Protein 5DIL (pdb70)

Nearest PDB structures (foldseek):
  5dil-assembly2_B  TM=9.801E-01  e=1.929E-26  Influenza B virus (B/Singapore/DSO_090134/2004)
  6nrl-assembly1_A  TM=7.574E-01  e=1.842E-07  Influenza A virus (A/blue-winged teal/LA/B182/86(H4N6))
  6o01-assembly1_A-2  TM=7.372E-01  e=3.458E-07  Influenza A virus (A/Vietnam/1196/2004(H5N1))
  6dgk-assembly1_B-2  TM=7.358E-01  e=7.842E-07  Influenza A virus (A/Brevig Mission/1/1918(H1N1))
  3kwg-assembly3_B-2  TM=7.640E-01  e=4.294E-06  Influenza A virus (A/Udorn/307/1972(H3N2))

InterPro domains:
  IPR004208 Influenza non-structural protein (NS1) [MF_04066] (13-272)
  IPR004208 Influenza non-structural protein (NS1) [PF02942] (1-247)
  IPR004208 Influenza non-structural protein (NS1) [PIRSF003938] (1-281)
  IPR009068 uS15/NS1, RNA-binding domain superfamily [SSF47060] (15-103)

Foldseek 3Di:
DFDKDKDWPDPVVQPDDADDDWDWDDQAFKIKIFAPPQPPQQEKEKTFIAMWTADPVGATDGFATSKIFIAGPVRHTGMIMHGNHTDDPVCLQSLLVVVCVVCCVNCVVLDGAYYYDDVVCSHCVSSVNNVSHDND/DPDKDKDWPDPVLQPDDDPDDWDWDDQPFKIKTFDPDCPPQQAKEKIFIAMWDADPVRDIDGFATSWIFIAGPVRHTGMIMHGNHTDDLVCLQSVLVVVCVVQVVCVPPPHHAYAYDDVVCNHCVSNVNNVRHDD

Secondary structure (DSSP, 8-state):
--EEEEEE--HHHHT----S-EEEEEETTEEEEEES--TT---EEEEEEEEEEEPTTS-EEEEEEEEEEEE-TTS-EEEEEEESS---GGGHHHHHHHHHHHHHHH-TTS-S-EEE-HHHHHHHHHTT-GGG----/---EEEE---TTGGGPPP-S-EEEEEETTEEEEEES--TT---EEEEEEEEEEE-TTS-EEEEEEEEEEEE-TTS-EEEEEEESS---GGGHHHHHHHHHHHHHGGGSSS---EEE-HHHHHHHHHTT-GGGB--

Sequence (271 aa):
HPIEVVLRDNNKDARQKIKDEVNTQKEGKFRLTIKRDIRNVLSLRVLVNGTFLKHPNGDKSLSTLHRLNAYDQNGGLVAKLVATDDLTVEDEKDGHRILNSLFERFDEGHSKPIRAAETAVGVLSQFGQEHRLSPEHPIEVVLRDNNKDARQKIKDEVNTQKEGKFRLTIKRDIRNVLSLRVLVNGTFLKHPNGDKSLSTLHRLNAYDQNGGLVAKLVATDDLTVEDEKDGHRILNSLFERFDEGHHSKPIRAAETAVGVLSQFGQEHRLSP

Solvent-accessible surface area: 14406 Å² total

Structure (mmCIF, N/CA/C/O backbone):
data_5DIL
#
_entry.id   5DIL
#
_cell.length_a   34.689
_cell.length_b   41.666
_cell.length_c   49.681
_cell.angle_alpha   68.72
_cell.angle_beta   82.83
_cell.angle_gamma   78.12
#
_symmetry.space_group_name_H-M   'P 1'
#
loop_
_entity.id
_entity.type
_entity.pdbx_description
1 polymer 'Non-structural protein 1'
2 non-polymer 'IODIDE ION'
3 water water
#
loop_
_atom_site.group_PDB
_atom_site.id
_atom_site.type_symbol
_atom_site.label_atom_id
_atom_site.label_alt_id
_atom_site.label_comp_id
_atom_site.label_asym_id
_atom_site.label_entity_id
_atom_site.label_seq_id
_atom_site.pdbx_PDB_ins_code
_atom_site.Cartn_x
_atom_site.Cartn_y
_atom_site.Cartn_z
_atom_site.occupancy
_atom_site.B_iso_or_equiv
_atom_site.auth_seq_id
_atom_site.auth_comp_id
_atom_site.auth_asym_id
_atom_site.auth_atom_id
_atom_site.pdbx_PDB_model_num
ATOM 1 N N . HIS A 1 1 ? 9.556 33.791 36.154 1.00 57.94 141 HIS A N 1
ATOM 2 C CA . HIS A 1 1 ? 10.475 34.928 36.200 1.00 58.93 141 HIS A CA 1
ATOM 3 C C . HIS A 1 1 ? 11.824 34.729 35.487 1.00 50.41 141 HIS A C 1
ATOM 4 O O . HIS A 1 1 ? 12.359 35.682 34.920 1.00 47.09 141 HIS A O 1
ATOM 11 N N . PRO A 1 2 ? 12.389 33.506 35.507 1.00 54.57 142 PRO A N 1
ATOM 12 C CA . PRO A 1 2 ? 13.669 33.462 34.798 1.00 49.62 142 PRO A CA 1
ATOM 13 C C . PRO A 1 2 ? 13.498 33.123 33.325 1.00 39.47 142 PRO A C 1
ATOM 14 O O . PRO A 1 2 ? 12.544 32.440 32.950 1.00 43.34 142 PRO A O 1
ATOM 18 N N . ILE A 1 3 ? 14.409 33.617 32.495 1.00 33.54 143 ILE A N 1
ATOM 19 C CA . ILE A 1 3 ? 14.539 33.100 31.144 1.00 31.16 143 ILE A CA 1
ATOM 20 C C . ILE A 1 3 ? 15.517 31.942 31.226 1.00 26.34 143 ILE A C 1
ATOM 21 O O . ILE A 1 3 ? 16.676 32.127 31.591 1.00 20.01 143 ILE A O 1
ATOM 26 N N . GLU A 1 4 ? 15.040 30.743 30.918 1.00 22.57 144 GLU A N 1
ATOM 27 C CA . GLU A 1 4 ? 15.871 29.553 31.024 1.00 23.69 144 GLU A CA 1
ATOM 28 C C . GLU A 1 4 ? 16.229 29.003 29.653 1.00 22.30 144 GLU A C 1
ATOM 29 O O . GLU A 1 4 ? 15.466 29.142 28.698 1.00 15.57 144 GLU A O 1
ATOM 35 N N . VAL A 1 5 ? 17.403 28.388 29.558 1.00 16.01 145 VAL A N 1
ATOM 36 C CA . VAL A 1 5 ? 17.785 27.654 28.359 1.00 18.35 145 VAL A CA 1
ATOM 37 C C . VAL A 1 5 ? 18.358 26.295 28.744 1.00 19.09 145 VAL A C 1
ATOM 38 O O . VAL A 1 5 ? 18.897 26.120 29.839 1.00 17.22 145 VAL A O 1
ATOM 42 N N . VAL A 1 6 ? 18.225 25.330 27.844 1.00 15.59 146 VAL A N 1
ATOM 43 C CA . VAL A 1 6 ? 18.756 23.999 28.083 1.00 18.77 146 VAL A CA 1
ATOM 44 C C . VAL A 1 6 ? 19.927 23.753 27.144 1.00 17.95 146 VAL A C 1
ATOM 45 O O . VAL A 1 6 ? 19.749 23.624 25.932 1.00 14.98 146 VAL A O 1
ATOM 49 N N . LEU A 1 7 ? 21.127 23.704 27.710 1.00 17.14 147 LEU A N 1
ATOM 50 C CA . LEU A 1 7 ? 22.341 23.541 26.921 1.00 18.03 147 LEU A CA 1
ATOM 51 C C . LEU A 1 7 ? 22.907 22.136 27.097 1.00 16.74 147 LEU A C 1
ATOM 52 O O . LEU A 1 7 ? 23.013 21.638 28.216 1.00 16.14 147 LEU A O 1
ATOM 57 N N . ARG A 1 8 ? 23.258 21.498 25.984 1.00 13.17 148 ARG A N 1
ATOM 58 C CA . ARG A 1 8 ? 23.685 20.104 26.009 1.00 16.88 148 ARG A CA 1
ATOM 59 C C . ARG A 1 8 ? 24.989 19.870 25.257 1.00 19.60 148 ARG A C 1
ATOM 60 O O . ARG A 1 8 ? 25.201 20.418 24.176 1.00 13.15 148 ARG A O 1
ATOM 68 N N . ASP A 1 9 ? 25.856 19.047 25.842 1.00 12.66 149 ASP A N 1
ATOM 69 C CA . ASP A 1 9 ? 27.039 18.552 25.153 1.00 15.95 149 ASP A CA 1
ATOM 70 C C . ASP A 1 9 ? 26.798 17.107 24.730 1.00 14.39 149 ASP A C 1
ATOM 71 O O . ASP A 1 9 ? 27.556 16.544 23.943 1.00 21.25 149 ASP A O 1
ATOM 84 N N . ASN A 1 11 ? 23.890 13.635 23.996 1.00 19.54 151 ASN A N 1
ATOM 85 C CA . ASN A 1 11 ? 22.564 13.068 23.792 1.00 26.22 151 ASN A CA 1
ATOM 86 C C . ASN A 1 11 ? 22.122 12.310 25.043 1.00 27.23 151 ASN A C 1
ATOM 87 O O . ASN A 1 11 ? 22.923 12.082 25.951 1.00 26.27 151 ASN A O 1
ATOM 92 N N . ASN A 1 12 ? 20.855 11.915 25.086 1.00 26.52 152 ASN A N 1
ATOM 93 C CA . ASN A 1 12 ? 20.293 11.283 26.279 1.00 28.62 152 ASN A CA 1
ATOM 94 C C . ASN A 1 12 ? 20.954 9.964 26.686 1.00 29.93 152 ASN A C 1
ATOM 95 O O . ASN A 1 12 ? 21.098 9.682 27.876 1.00 27.04 152 ASN A O 1
ATOM 100 N N . LYS A 1 13 ? 21.353 9.161 25.704 1.00 29.84 153 LYS A N 1
ATOM 101 C CA . LYS A 1 13 ? 21.998 7.883 25.993 1.00 31.45 153 LYS A CA 1
ATOM 102 C C . LYS A 1 13 ? 23.338 8.062 26.704 1.00 28.50 153 LYS A C 1
ATOM 103 O O . LYS A 1 13 ? 23.595 7.423 27.724 1.00 28.39 153 LYS A O 1
ATOM 109 N N . ASP A 1 14 ? 24.189 8.928 26.161 1.00 30.93 154 ASP A N 1
ATOM 110 C CA . ASP A 1 14 ? 25.491 9.194 26.763 1.00 28.42 154 ASP A CA 1
ATOM 111 C C . ASP A 1 14 ? 25.336 9.811 28.148 1.00 28.48 154 ASP A C 1
ATOM 112 O O . ASP A 1 14 ? 26.098 9.506 29.065 1.00 27.77 154 ASP A O 1
ATOM 117 N N . ALA A 1 15 ? 24.336 10.673 28.297 1.00 24.10 155 ALA A N 1
ATOM 118 C CA . ALA A 1 15 ? 24.115 11.378 29.553 1.00 22.01 155 ALA A CA 1
ATOM 119 C C . ALA A 1 15 ? 23.668 10.446 30.677 1.00 26.44 155 ALA A C 1
ATOM 120 O O . ALA A 1 15 ? 23.867 10.749 31.851 1.00 26.89 155 ALA A O 1
ATOM 122 N N . ARG A 1 16 ? 23.072 9.312 30.321 1.00 25.93 156 ARG A N 1
ATOM 123 C CA . ARG A 1 16 ? 22.547 8.392 31.328 1.00 23.67 156 ARG A CA 1
ATOM 124 C C . ARG A 1 16 ? 23.494 7.231 31.627 1.00 26.49 156 ARG A C 1
ATOM 125 O O . ARG A 1 16 ? 23.176 6.366 32.443 1.00 27.31 156 ARG A O 1
ATOM 133 N N . GLN A 1 17 ? 24.645 7.218 30.960 1.00 25.35 157 GLN A N 1
ATOM 134 C CA . GLN A 1 17 ? 25.665 6.192 31.173 1.00 30.56 157 GLN A CA 1
ATOM 135 C C . GLN A 1 17 ? 25.996 6.012 32.650 1.00 33.69 157 GLN A C 1
ATOM 136 O O . GLN A 1 17 ? 26.046 6.983 33.406 1.00 29.64 157 GLN A O 1
ATOM 142 N N . LYS A 1 18 ? 26.219 4.767 33.054 1.00 37.15 158 LYS A N 1
ATOM 143 C CA . LYS A 1 18 ? 26.673 4.477 34.407 1.00 36.11 158 LYS A CA 1
ATOM 144 C C . LYS A 1 18 ? 28.118 3.992 34.377 1.00 36.50 158 LYS A C 1
ATOM 145 O O . LYS A 1 18 ? 28.560 3.388 33.399 1.00 34.17 158 LYS A O 1
ATOM 151 N N . ILE A 1 19 ? 28.853 4.267 35.449 1.00 30.99 159 ILE A N 1
ATOM 152 C CA . ILE A 1 19 ? 30.260 3.889 35.533 1.00 32.18 159 ILE A CA 1
ATOM 153 C C . ILE A 1 19 ? 30.419 2.392 35.793 1.00 31.72 159 ILE A C 1
ATOM 154 O O . ILE A 1 19 ? 29.685 1.810 36.591 1.00 35.83 159 ILE A O 1
ATOM 159 N N . LYS A 1 20 ? 31.376 1.775 35.107 1.00 32.31 160 LYS A N 1
ATOM 160 C CA . LYS A 1 20 ? 31.640 0.349 35.258 1.00 37.31 160 LYS A CA 1
ATOM 161 C C . LYS A 1 20 ? 32.564 0.059 36.440 1.00 37.55 160 LYS A C 1
ATOM 162 O O . LYS A 1 20 ? 33.458 0.848 36.751 1.00 38.30 160 LYS A O 1
ATOM 168 N N . ASP A 1 21 ? 32.331 -1.079 37.089 1.00 35.65 161 ASP A N 1
ATOM 169 C CA . ASP A 1 21 ? 33.183 -1.575 38.172 1.00 36.70 161 ASP A CA 1
ATOM 170 C C . ASP A 1 21 ? 33.198 -0.673 39.408 1.00 33.85 161 ASP A C 1
ATOM 171 O O . ASP A 1 21 ? 32.456 0.307 39.486 1.00 29.09 161 ASP A O 1
ATOM 176 N N . GLU A 1 22 ? 34.050 -1.022 40.368 1.00 35.29 162 GLU A N 1
ATOM 177 C CA . GLU A 1 22 ? 34.101 -0.345 41.662 1.00 37.50 162 GLU A CA 1
ATOM 178 C C . GLU A 1 22 ? 34.375 1.151 41.537 1.00 28.98 162 GLU A C 1
ATOM 179 O O . GLU A 1 22 ? 35.093 1.588 40.639 1.00 30.42 162 GLU A O 1
ATOM 185 N N . VAL A 1 23 ? 33.788 1.931 42.441 1.00 30.88 163 VAL A N 1
ATOM 186 C CA . VAL A 1 23 ? 33.916 3.382 42.393 1.00 29.38 163 VAL A CA 1
ATOM 187 C C . VAL A 1 23 ? 34.137 3.998 43.769 1.00 25.12 163 VAL A C 1
ATOM 188 O O . VAL A 1 23 ? 33.877 3.370 44.795 1.00 25.48 163 VAL A O 1
ATOM 192 N N . ASN A 1 24 ? 34.626 5.234 43.771 1.00 18.00 164 ASN A N 1
ATOM 193 C CA . ASN A 1 24 ? 34.670 6.058 44.971 1.00 18.62 164 ASN A CA 1
ATOM 194 C C . ASN A 1 24 ? 33.592 7.134 44.873 1.00 17.04 164 ASN A C 1
ATOM 195 O O . ASN A 1 24 ? 33.116 7.441 43.782 1.00 15.76 164 ASN A O 1
ATOM 200 N N . THR A 1 25 ? 33.196 7.701 46.005 1.00 13.97 165 THR A N 1
ATOM 201 C CA . THR A 1 25 ? 32.158 8.724 46.000 1.00 15.69 165 THR A CA 1
ATOM 202 C C . THR A 1 25 ? 32.512 9.911 46.887 1.00 16.72 165 THR A C 1
ATOM 203 O O . THR A 1 25 ? 33.302 9.786 47.823 1.00 17.80 165 THR A O 1
ATOM 207 N N . GLN A 1 26 ? 31.916 11.060 46.584 1.00 14.62 166 GLN A N 1
ATOM 208 C CA . GLN A 1 26 ? 32.115 12.265 47.379 1.00 16.07 166 GLN A CA 1
ATOM 209 C C . GLN A 1 26 ? 30.891 13.174 47.318 1.00 23.41 166 GLN A C 1
ATOM 210 O O . GLN A 1 26 ? 30.350 13.431 46.242 1.00 15.72 166 GLN A O 1
ATOM 216 N N . LYS A 1 27 ? 30.461 13.646 48.485 1.00 18.42 167 LYS A N 1
ATOM 217 C CA . LYS A 1 27 ? 29.375 14.612 48.584 1.00 17.22 167 LYS A CA 1
ATOM 218 C C . LYS A 1 27 ? 29.891 15.950 49.089 1.00 15.21 167 LYS A C 1
ATOM 219 O O . LYS A 1 27 ? 30.631 16.006 50.070 1.00 14.49 167 LYS A O 1
ATOM 225 N N . GLU A 1 28 ? 29.510 17.021 48.402 1.00 12.63 168 GLU A N 1
ATOM 226 C CA . GLU A 1 28 ? 29.763 18.376 48.873 1.00 16.07 168 GLU A CA 1
ATOM 227 C C . GLU A 1 28 ? 28.481 19.173 48.680 1.00 15.33 168 GLU A C 1
ATOM 228 O O . GLU A 1 28 ? 28.199 19.650 47.579 1.00 13.42 168 GLU A O 1
ATOM 234 N N . GLY A 1 29 ? 27.701 19.300 49.747 1.00 13.64 169 GLY A N 1
ATOM 235 C CA . GLY A 1 29 ? 26.410 19.960 49.671 1.00 13.96 169 GLY A CA 1
ATOM 236 C C . GLY A 1 29 ? 25.469 19.228 48.732 1.00 16.59 169 GLY A C 1
ATOM 237 O O . GLY A 1 29 ? 25.188 18.048 48.920 1.00 15.58 169 GLY A O 1
ATOM 238 N N . LYS A 1 30 ? 24.995 19.924 47.705 1.00 15.04 170 LYS A N 1
ATOM 239 C CA . LYS A 1 30 ? 24.066 19.329 46.751 1.00 16.73 170 LYS A CA 1
ATOM 240 C C . LYS A 1 30 ? 24.768 18.417 45.745 1.00 14.62 170 LYS A C 1
ATOM 241 O O . LYS A 1 30 ? 24.144 17.530 45.168 1.00 14.59 170 LYS A O 1
ATOM 247 N N . PHE A 1 31 ? 26.066 18.631 45.550 1.00 12.28 171 PHE A N 1
ATOM 248 C CA . PHE A 1 31 ? 26.824 17.894 44.542 1.00 11.28 171 PHE A CA 1
ATOM 249 C C . PHE A 1 31 ? 27.214 16.490 44.996 1.00 16.51 171 PHE A C 1
ATOM 250 O O . PHE A 1 31 ? 27.612 16.279 46.143 1.00 14.53 171 PHE A O 1
ATOM 258 N N . ARG A 1 32 ? 27.089 15.534 44.080 1.00 15.71 172 ARG A N 1
ATOM 259 C CA . ARG A 1 32 ? 27.448 14.147 44.348 1.00 15.83 172 ARG A CA 1
ATOM 260 C C . ARG A 1 32 ? 28.375 13.635 43.252 1.00 14.00 172 ARG A C 1
ATOM 261 O O . ARG A 1 32 ? 27.984 13.557 42.087 1.00 13.96 172 ARG A O 1
ATOM 269 N N . LEU A 1 33 ? 29.599 13.279 43.629 1.00 12.35 173 LEU A N 1
ATOM 270 C CA . LEU A 1 33 ? 30.599 12.825 42.666 1.00 18.18 173 LEU A CA 1
ATOM 271 C C . LEU A 1 33 ? 30.830 11.319 42.736 1.00 12.36 173 LEU A C 1
ATOM 272 O O . LEU A 1 33 ? 31.040 10.762 43.811 1.00 14.72 173 LEU A O 1
ATOM 277 N N . THR A 1 34 ? 30.787 10.663 41.584 1.00 12.72 174 THR A N 1
ATOM 278 C CA . THR A 1 34 ? 31.115 9.247 41.503 1.00 14.95 174 THR A CA 1
ATOM 279 C C . THR A 1 34 ? 32.293 9.078 40.563 1.00 14.45 174 THR A C 1
ATOM 280 O O . THR A 1 34 ? 32.281 9.583 39.440 1.00 18.76 174 THR A O 1
ATOM 284 N N . ILE A 1 35 ? 33.318 8.372 41.024 1.00 13.83 175 ILE A N 1
ATOM 285 C CA . ILE A 1 35 ? 34.553 8.283 40.264 1.00 14.21 175 ILE A CA 1
ATOM 286 C C . ILE A 1 35 ? 35.137 6.871 40.245 1.00 21.30 175 ILE A C 1
ATOM 287 O O . ILE A 1 35 ? 35.201 6.191 41.272 1.00 17.21 175 ILE A O 1
ATOM 292 N N . LYS A 1 36 ? 35.541 6.436 39.056 1.00 18.78 176 LYS A N 1
ATOM 293 C CA . LYS A 1 36 ? 36.117 5.112 38.871 1.00 21.85 176 LYS A CA 1
ATOM 294 C C . LYS A 1 36 ? 37.315 4.927 39.797 1.00 21.89 176 LYS A C 1
ATOM 295 O O . LYS A 1 36 ? 38.159 5.812 39.917 1.00 23.34 176 LYS A O 1
ATOM 301 N N . ARG A 1 37 ? 37.364 3.784 40.472 1.00 24.79 177 ARG A N 1
ATOM 302 C CA . ARG A 1 37 ? 38.444 3.487 41.406 1.00 32.69 177 ARG A CA 1
ATOM 303 C C . ARG A 1 37 ? 39.761 3.287 40.668 1.00 33.15 177 ARG A C 1
ATOM 304 O O . ARG A 1 37 ? 40.767 3.926 40.978 1.00 28.87 177 ARG A O 1
ATOM 312 N N . ASP A 1 38 ? 39.740 2.388 39.692 1.00 31.50 178 ASP A N 1
ATOM 313 C CA . ASP A 1 38 ? 40.920 2.078 38.900 1.00 38.59 178 ASP A CA 1
ATOM 314 C C . ASP A 1 38 ? 41.099 3.109 37.796 1.00 40.83 178 ASP A C 1
ATOM 315 O O . ASP A 1 38 ? 40.525 2.981 36.713 1.00 36.75 178 ASP A O 1
ATOM 320 N N . ILE A 1 39 ? 41.900 4.131 38.073 1.00 35.96 179 ILE A N 1
ATOM 321 C CA . ILE A 1 39 ? 42.091 5.217 37.122 1.00 30.89 179 ILE A CA 1
ATOM 322 C C . ILE A 1 39 ? 43.546 5.384 36.697 1.00 42.25 179 ILE A C 1
ATOM 323 O O . ILE A 1 39 ? 43.978 6.476 36.325 1.00 40.15 179 ILE A O 1
ATOM 328 N N . ARG A 1 40 ? 44.296 4.288 36.750 1.00 43.05 180 ARG A N 1
ATOM 329 C CA . ARG A 1 40 ? 45.661 4.283 36.250 1.00 45.00 180 ARG A CA 1
ATOM 330 C C . ARG A 1 40 ? 45.632 4.346 34.727 1.00 35.71 180 ARG A C 1
ATOM 331 O O . ARG A 1 40 ? 44.726 3.806 34.092 1.00 40.17 180 ARG A O 1
ATOM 339 N N . ASN A 1 41 ? 46.622 5.025 34.158 1.00 38.27 181 ASN A N 1
ATOM 340 C CA . ASN A 1 41 ? 46.725 5.232 32.712 1.00 33.01 181 ASN A CA 1
ATOM 341 C C . ASN A 1 41 ? 45.542 5.979 32.091 1.00 32.20 181 ASN A C 1
ATOM 342 O O . ASN A 1 41 ? 45.205 5.774 30.924 1.00 26.54 181 ASN A O 1
ATOM 347 N N . VAL A 1 42 ? 44.905 6.839 32.877 1.00 29.03 182 VAL A N 1
ATOM 348 C CA . VAL A 1 42 ? 44.024 7.843 32.304 1.00 25.95 182 VAL A CA 1
ATOM 349 C C . VAL A 1 42 ? 44.948 8.957 31.848 1.00 23.97 182 VAL A C 1
ATOM 350 O O . VAL A 1 42 ? 45.523 9.663 32.674 1.00 22.89 182 VAL A O 1
ATOM 354 N N . LEU A 1 43 ? 45.107 9.101 30.537 1.00 19.92 183 LEU A N 1
ATOM 355 C CA . LEU A 1 43 ? 46.127 9.995 29.995 1.00 21.53 183 LEU A CA 1
ATOM 356 C C . LEU A 1 43 ? 45.589 11.380 29.658 1.00 22.14 183 LEU A C 1
ATOM 357 O O . LEU A 1 43 ? 46.349 12.342 29.550 1.00 17.70 183 LEU A O 1
ATOM 362 N N . SER A 1 44 ? 44.276 11.476 29.489 1.00 20.85 184 SER A N 1
ATOM 363 C CA . SER A 1 44 ? 43.637 12.764 29.252 1.00 26.78 184 SER A CA 1
ATOM 364 C C . SER A 1 44 ? 42.190 12.719 29.719 1.00 21.92 184 SER A C 1
ATOM 365 O O . SER A 1 44 ? 41.661 11.651 30.025 1.00 24.03 184 SER A O 1
ATOM 368 N N . LEU A 1 45 ? 41.551 13.881 29.769 1.00 26.11 185 LEU A N 1
ATOM 369 C CA . LEU A 1 45 ? 40.184 13.970 30.256 1.00 21.22 185 LEU A CA 1
ATOM 370 C C . LEU A 1 45 ? 39.337 14.841 29.335 1.00 21.68 185 LEU A C 1
ATOM 371 O O . LEU A 1 45 ? 39.801 15.863 28.827 1.00 18.61 185 LEU A O 1
ATOM 376 N N . ARG A 1 46 ? 38.097 14.423 29.111 1.00 17.72 186 ARG A N 1
ATOM 377 C CA . ARG A 1 46 ? 37.165 15.203 28.312 1.00 16.62 186 ARG A CA 1
ATOM 378 C C . ARG A 1 46 ? 35.860 15.347 29.080 1.00 16.42 186 ARG A C 1
ATOM 379 O O . ARG A 1 46 ? 35.240 14.356 29.459 1.00 15.25 186 ARG A O 1
ATOM 387 N N . VAL A 1 47 ? 35.456 16.591 29.313 1.00 16.74 187 VAL A N 1
ATOM 388 C CA . VAL A 1 47 ? 34.318 16.883 30.175 1.00 12.15 187 VAL A CA 1
ATOM 389 C C . VAL A 1 47 ? 33.104 17.371 29.383 1.00 12.44 187 VAL A C 1
ATOM 390 O O . VAL A 1 47 ? 33.187 18.356 28.655 1.00 13.06 187 VAL A O 1
ATOM 394 N N . LEU A 1 48 ? 31.983 16.673 29.528 1.00 13.66 188 LEU A N 1
ATOM 395 C CA . LEU A 1 48 ? 30.746 17.065 28.863 1.00 17.91 188 LEU A CA 1
ATOM 396 C C . LEU A 1 48 ? 29.664 17.329 29.906 1.00 15.96 188 LEU A C 1
ATOM 397 O O . LEU A 1 48 ? 29.641 16.690 30.957 1.00 13.34 188 LEU A O 1
ATOM 402 N N . VAL A 1 49 ? 28.774 18.272 29.610 1.00 8.93 189 VAL A N 1
ATOM 403 C CA . VAL A 1 49 ? 27.728 18.675 30.546 1.00 12.30 189 VAL A CA 1
ATOM 404 C C . VAL A 1 49 ? 26.381 18.869 29.852 1.00 13.80 189 VAL A C 1
ATOM 405 O O . VAL A 1 49 ? 26.312 19.421 28.754 1.00 13.57 189 VAL A O 1
ATOM 409 N N . ASN A 1 50 ? 25.318 18.387 30.490 1.00 12.51 190 ASN A N 1
ATOM 410 C CA . ASN A 1 50 ? 23.958 18.771 30.133 1.00 13.67 190 ASN A CA 1
ATOM 411 C C . ASN A 1 50 ? 23.345 19.518 31.314 1.00 11.17 190 ASN A C 1
ATOM 412 O O . ASN A 1 50 ? 23.501 19.104 32.462 1.00 11.88 190 ASN A O 1
ATOM 417 N N . GLY A 1 51 ? 22.665 20.627 31.049 1.00 11.09 191 GLY A N 1
ATOM 418 C CA . GLY A 1 51 ? 22.059 21.378 32.132 1.00 17.41 191 GLY A CA 1
ATOM 419 C C . GLY A 1 51 ? 21.098 22.471 31.720 1.00 14.24 191 GLY A C 1
ATOM 420 O O . GLY A 1 51 ? 21.038 22.861 30.554 1.00 15.12 191 GLY A O 1
ATOM 421 N N . THR A 1 52 ? 20.333 22.955 32.694 1.00 11.58 192 THR A N 1
ATOM 422 C CA . THR A 1 52 ? 19.461 24.107 32.500 1.00 13.99 192 THR A CA 1
ATOM 423 C C . THR A 1 52 ? 20.131 25.341 33.093 1.00 13.55 192 THR A C 1
ATOM 424 O O . THR A 1 52 ? 20.628 25.308 34.218 1.00 16.36 192 THR A O 1
ATOM 428 N N . PHE A 1 53 ? 20.148 26.426 32.327 1.00 17.57 193 PHE A N 1
ATOM 429 C CA . PHE A 1 53 ? 20.856 27.634 32.724 1.00 15.58 193 PHE A CA 1
ATOM 430 C C . PHE A 1 53 ? 19.911 28.825 32.802 1.00 18.51 193 PHE A C 1
ATOM 431 O O . PHE A 1 53 ? 19.017 28.974 31.967 1.00 20.25 193 PHE A O 1
ATOM 439 N N . LEU A 1 54 ? 20.109 29.669 33.809 1.00 21.00 194 LEU A N 1
ATOM 440 C CA . LEU A 1 54 ? 19.350 30.910 33.919 1.00 24.65 194 LEU A CA 1
ATOM 441 C C . LEU A 1 54 ? 19.991 31.988 33.059 1.00 24.25 194 LEU A C 1
ATOM 442 O O . LEU A 1 54 ? 21.150 32.348 33.262 1.00 23.54 194 LEU A O 1
ATOM 447 N N . LYS A 1 55 ? 19.236 32.502 32.095 1.00 25.01 195 LYS A N 1
ATOM 448 C CA . LYS A 1 55 ? 19.723 33.594 31.266 1.00 26.36 195 LYS A CA 1
ATOM 449 C C . LYS A 1 55 ? 19.597 34.911 32.025 1.00 32.96 195 LYS A C 1
ATOM 450 O O . LYS A 1 55 ? 18.526 35.250 32.529 1.00 38.69 195 LYS A O 1
ATOM 456 N N . HIS A 1 56 ? 20.700 35.643 32.118 1.00 29.29 196 HIS A N 1
ATOM 457 C CA . HIS A 1 56 ? 20.689 36.960 32.737 1.00 33.58 196 HIS A CA 1
ATOM 458 C C . HIS A 1 56 ? 20.503 38.004 31.644 1.00 41.73 196 HIS A C 1
ATOM 459 O O . HIS A 1 56 ? 21.017 37.834 30.538 1.00 39.95 196 HIS A O 1
ATOM 466 N N . PRO A 1 57 ? 19.759 39.083 31.947 1.00 38.69 197 PRO A N 1
ATOM 467 C CA . PRO A 1 57 ? 19.412 40.132 30.979 1.00 39.40 197 PRO A CA 1
ATOM 468 C C . PRO A 1 57 ? 20.596 40.640 30.155 1.00 39.27 197 PRO A C 1
ATOM 469 O O . PRO A 1 57 ? 20.424 40.939 28.973 1.00 46.66 197 PRO A O 1
ATOM 473 N N . ASN A 1 58 ? 21.777 40.726 30.761 1.00 42.27 198 ASN A N 1
ATOM 474 C CA . ASN A 1 58 ? 22.954 41.199 30.039 1.00 40.86 198 ASN A CA 1
ATOM 475 C C . ASN A 1 58 ? 23.604 40.107 29.189 1.00 44.12 198 ASN A C 1
ATOM 476 O O . ASN A 1 58 ? 24.571 40.362 28.472 1.00 42.86 198 ASN A O 1
ATOM 481 N N . GLY A 1 59 ? 23.071 38.892 29.275 1.00 42.82 199 GLY A N 1
ATOM 482 C CA . GLY A 1 59 ? 23.525 37.804 28.427 1.00 43.51 199 GLY A CA 1
ATOM 483 C C . GLY A 1 59 ? 24.261 36.689 29.147 1.00 45.42 199 GLY A C 1
ATOM 484 O O . GLY A 1 59 ? 24.425 35.597 28.601 1.00 39.32 199 GLY A O 1
ATOM 485 N N . ASP A 1 60 ? 24.710 36.959 30.370 1.00 42.74 200 ASP A N 1
ATOM 486 C CA . ASP A 1 60 ? 25.438 35.966 31.153 1.00 31.56 200 ASP A CA 1
ATOM 487 C C . ASP A 1 60 ? 24.575 34.744 31.447 1.00 35.45 200 ASP A C 1
ATOM 488 O O . ASP A 1 60 ? 23.346 34.816 31.409 1.00 35.32 200 ASP A O 1
ATOM 493 N N . LYS A 1 61 ? 25.225 33.622 31.735 1.00 31.29 201 LYS A N 1
ATOM 494 C CA . LYS A 1 61 ? 24.512 32.386 32.035 1.00 29.84 201 LYS A CA 1
ATOM 495 C C . LYS A 1 61 ? 24.986 31.782 33.351 1.00 26.14 201 LYS A C 1
ATOM 496 O O . LYS A 1 61 ? 26.177 31.788 33.653 1.00 29.28 201 LYS A O 1
ATOM 502 N N . SER A 1 62 ? 24.047 31.261 34.132 1.00 27.25 202 SER A N 1
ATOM 503 C CA . SER A 1 62 ? 24.385 30.543 35.353 1.00 21.62 202 SER A CA 1
ATOM 504 C C . SER A 1 62 ? 23.633 29.218 35.410 1.00 20.37 202 SER A C 1
ATOM 505 O O . SER A 1 62 ? 22.446 29.150 35.088 1.00 23.08 202 SER A O 1
ATOM 508 N N . LEU A 1 63 ? 24.336 28.169 35.823 1.00 18.28 203 LEU A N 1
ATOM 509 C CA . LEU A 1 63 ? 23.762 26.835 35.926 1.00 12.99 203 LEU A CA 1
ATOM 510 C C . LEU A 1 63 ? 22.736 26.776 37.050 1.00 17.68 203 LEU A C 1
ATOM 511 O O . LEU A 1 63 ? 23.077 26.949 38.220 1.00 21.81 203 LEU A O 1
ATOM 516 N N . SER A 1 64 ? 21.479 26.536 36.691 1.00 18.78 204 SER A N 1
ATOM 517 C CA . SER A 1 64 ? 20.417 26.407 37.684 1.00 20.90 204 SER A CA 1
ATOM 518 C C . SER A 1 64 ? 20.127 24.944 37.973 1.00 17.20 204 SER A C 1
ATOM 519 O O . SER A 1 64 ? 19.746 24.583 39.084 1.00 20.36 204 SER A O 1
ATOM 522 N N . THR A 1 65 ? 20.313 24.101 36.965 1.00 18.48 205 THR A N 1
ATOM 523 C CA . THR A 1 65 ? 20.095 22.672 37.135 1.00 15.33 205 THR A CA 1
ATOM 524 C C . THR A 1 65 ? 21.135 21.852 36.389 1.00 16.59 205 THR A C 1
ATOM 525 O O . THR A 1 65 ? 21.157 21.838 35.160 1.00 12.60 205 THR A O 1
ATOM 529 N N . LEU A 1 66 ? 21.995 21.168 37.135 1.00 14.67 206 LEU A N 1
ATOM 530 C CA . LEU A 1 66 ? 22.914 20.222 36.533 1.00 17.61 206 LEU A CA 1
ATOM 531 C C . LEU A 1 66 ? 22.156 18.939 36.249 1.00 19.10 206 LEU A C 1
ATOM 532 O O . LEU A 1 66 ? 21.625 18.310 37.164 1.00 20.75 206 LEU A O 1
ATOM 537 N N . HIS A 1 67 ? 22.083 18.563 34.977 1.00 17.77 207 HIS A N 1
ATOM 538 C CA . HIS A 1 67 ? 21.473 17.296 34.607 1.00 18.39 207 HIS A CA 1
ATOM 539 C C . HIS A 1 67 ? 22.521 16.207 34.780 1.00 15.82 207 HIS A C 1
ATOM 540 O O . HIS A 1 67 ? 22.286 15.207 35.457 1.00 20.90 207 HIS A O 1
ATOM 547 N N . ARG A 1 68 ? 23.685 16.420 34.172 1.00 14.07 208 ARG A N 1
ATOM 548 C CA . ARG A 1 68 ? 24.786 15.468 34.248 1.00 11.12 208 ARG A CA 1
ATOM 549 C C . ARG A 1 68 ? 26.099 16.051 33.729 1.00 13.55 208 ARG A C 1
ATOM 550 O O . ARG A 1 68 ? 26.135 16.680 32.673 1.00 12.52 208 ARG A O 1
ATOM 558 N N . LEU A 1 69 ? 27.174 15.842 34.481 1.00 13.64 209 LEU A N 1
ATOM 559 C CA . LEU A 1 69 ? 28.517 16.084 33.972 1.00 11.80 209 LEU A CA 1
ATOM 560 C C . LEU A 1 69 ? 29.192 14.733 33.803 1.00 12.97 209 LEU A C 1
ATOM 561 O O . LEU A 1 69 ? 29.188 13.916 34.723 1.00 13.09 209 LEU A O 1
ATOM 566 N N . ASN A 1 70 ? 29.763 14.499 32.627 1.00 17.31 210 ASN A N 1
ATOM 567 C CA . ASN A 1 70 ? 30.525 13.283 32.368 1.00 15.64 210 ASN A CA 1
ATOM 568 C C . ASN A 1 70 ? 31.984 13.603 32.081 1.00 16.78 210 ASN A C 1
ATOM 569 O O . ASN A 1 70 ? 32.291 14.600 31.430 1.00 20.16 210 ASN A O 1
ATOM 574 N N . ALA A 1 71 ? 32.881 12.756 32.574 1.00 13.10 211 ALA A N 1
ATOM 575 C CA . ALA A 1 71 ? 34.296 12.867 32.250 1.00 16.32 211 ALA A CA 1
ATOM 576 C C . ALA A 1 71 ? 34.763 11.564 31.614 1.00 18.29 211 ALA A C 1
ATOM 577 O O . ALA A 1 71 ? 34.530 10.486 32.159 1.00 14.77 211 ALA A O 1
ATOM 579 N N . TYR A 1 72 ? 35.408 11.667 30.455 1.00 13.37 212 TYR A N 1
ATOM 580 C CA . TYR A 1 72 ? 35.854 10.491 29.714 1.00 15.06 212 TYR A CA 1
ATOM 581 C C . TYR A 1 72 ? 37.373 10.460 29.594 1.00 14.97 212 TYR A C 1
ATOM 582 O O . TYR A 1 72 ? 38.007 11.506 29.457 1.00 16.70 212 TYR A O 1
ATOM 591 N N . ASP A 1 73 ? 37.957 9.263 29.641 1.00 18.74 213 ASP A N 1
ATOM 592 C CA . ASP A 1 73 ? 39.390 9.124 29.398 1.00 19.50 213 ASP A CA 1
ATOM 593 C C . ASP A 1 73 ? 39.678 9.124 27.898 1.00 21.53 213 ASP A C 1
ATOM 594 O O . ASP A 1 73 ? 38.769 9.313 27.088 1.00 20.46 213 ASP A O 1
ATOM 599 N N . GLN A 1 74 ? 40.937 8.903 27.533 1.00 17.86 214 GLN A N 1
ATOM 600 C CA . GLN A 1 74 ? 41.337 8.938 26.128 1.00 24.78 214 GLN A CA 1
ATOM 601 C C . GLN A 1 74 ? 40.664 7.845 25.295 1.00 22.02 214 GLN A C 1
ATOM 602 O O . GLN A 1 74 ? 40.563 7.959 24.071 1.00 25.13 214 GLN A O 1
ATOM 608 N N . ASN A 1 75 ? 40.203 6.790 25.960 1.00 19.28 215 ASN A N 1
ATOM 609 C CA . ASN A 1 75 ? 39.598 5.655 25.270 1.00 21.07 215 ASN A CA 1
ATOM 610 C C . ASN A 1 75 ? 38.077 5.733 25.174 1.00 20.36 215 ASN A C 1
ATOM 611 O O . ASN A 1 75 ? 37.434 4.820 24.657 1.00 20.82 215 ASN A O 1
ATOM 616 N N . GLY A 1 76 ? 37.505 6.822 25.673 1.00 22.47 216 GLY A N 1
ATOM 617 C CA . GLY A 1 76 ? 36.066 7.000 25.631 1.00 19.17 216 GLY A CA 1
ATOM 618 C C . GLY A 1 76 ? 35.364 6.357 26.811 1.00 20.25 216 GLY A C 1
ATOM 619 O O . GLY A 1 76 ? 34.136 6.282 26.850 1.00 16.82 216 GLY A O 1
ATOM 620 N N . GLY A 1 77 ? 36.146 5.893 27.779 1.00 17.68 217 GLY A N 1
ATOM 621 C CA . GLY A 1 77 ? 35.591 5.290 28.976 1.00 20.09 217 GLY A CA 1
ATOM 622 C C . GLY A 1 77 ? 35.111 6.336 29.965 1.00 15.96 217 GLY A C 1
ATOM 623 O O . GLY A 1 77 ? 35.796 7.327 30.213 1.00 15.95 217 GLY A O 1
ATOM 624 N N . LEU A 1 78 ? 33.925 6.121 30.526 1.00 15.53 218 LEU A N 1
ATOM 625 C CA . LEU A 1 78 ? 33.374 7.041 31.513 1.00 17.29 218 LEU A CA 1
ATOM 626 C C . LEU A 1 78 ? 34.067 6.824 32.847 1.00 16.72 218 LEU A C 1
ATOM 627 O O . LEU A 1 78 ? 33.856 5.806 33.505 1.00 19.03 218 LEU A O 1
ATOM 632 N N . VAL A 1 79 ? 34.894 7.784 33.243 1.00 14.30 219 VAL A N 1
ATOM 633 C CA . VAL A 1 79 ? 35.709 7.637 34.441 1.00 18.30 219 VAL A CA 1
ATOM 634 C C . VAL A 1 79 ? 35.158 8.432 35.620 1.00 17.57 219 VAL A C 1
ATOM 635 O O . VAL A 1 79 ? 35.598 8.249 36.756 1.00 13.24 219 VAL A O 1
ATOM 639 N N . ALA A 1 80 ? 34.196 9.309 35.347 1.00 13.45 220 ALA A N 1
ATOM 640 C CA . ALA A 1 80 ? 33.605 10.133 36.396 1.00 14.37 220 ALA A CA 1
ATOM 641 C C . ALA A 1 80 ? 32.248 10.695 36.003 1.00 15.05 220 ALA A C 1
ATOM 642 O O . ALA A 1 80 ? 32.008 11.011 34.839 1.00 14.09 220 ALA A O 1
ATOM 644 N N . LYS A 1 81 ? 31.364 10.824 36.985 1.00 13.88 221 LYS A N 1
ATOM 645 C CA . LYS A 1 81 ? 30.095 11.502 36.766 1.00 18.66 221 LYS A CA 1
ATOM 646 C C . LYS A 1 81 ? 29.757 12.413 37.938 1.00 16.38 221 LYS A C 1
ATOM 647 O O . LYS A 1 81 ? 30.013 12.081 39.096 1.00 14.28 221 LYS A O 1
ATOM 653 N N . LEU A 1 82 ? 29.204 13.577 37.624 1.00 11.44 222 LEU A N 1
ATOM 654 C CA . LEU A 1 82 ? 28.783 14.520 38.646 1.00 14.35 222 LEU A CA 1
ATOM 655 C C . LEU A 1 82 ? 27.311 14.850 38.463 1.00 16.40 222 LEU A C 1
ATOM 656 O O . LEU A 1 82 ? 26.874 15.195 37.365 1.00 11.71 222 LEU A O 1
ATOM 661 N N . VAL A 1 83 ? 26.548 14.719 39.542 1.00 14.00 223 VAL A N 1
ATOM 662 C CA . VAL A 1 83 ? 25.141 15.093 39.542 1.00 14.71 223 VAL A CA 1
ATOM 663 C C . VAL A 1 83 ? 24.870 15.993 40.740 1.00 15.86 223 VAL A C 1
ATOM 664 O O . VAL A 1 83 ? 25.756 16.225 41.562 1.00 13.49 223 VAL A O 1
ATOM 668 N N . ALA A 1 84 ? 23.648 16.506 40.834 1.00 13.64 224 ALA A N 1
ATOM 669 C CA . ALA A 1 84 ? 23.246 17.316 41.978 1.00 10.34 224 ALA A CA 1
ATOM 670 C C . ALA A 1 84 ? 21.838 16.930 42.419 1.00 16.60 224 ALA A C 1
ATOM 671 O O . ALA A 1 84 ? 21.027 16.484 41.610 1.00 18.06 224 ALA A O 1
ATOM 673 N N . THR A 1 85 ? 21.551 17.099 43.706 1.00 14.73 225 THR A N 1
ATOM 674 C CA . THR A 1 85 ? 20.284 16.644 44.268 1.00 15.82 225 THR A CA 1
ATOM 675 C C . THR A 1 85 ? 19.202 17.722 44.251 1.00 19.98 225 THR A C 1
ATOM 676 O O . THR A 1 85 ? 18.031 17.432 44.496 1.00 19.31 225 THR A O 1
ATOM 680 N N . ASP A 1 86 ? 19.595 18.959 43.965 1.00 20.08 226 ASP A N 1
ATOM 681 C CA . ASP A 1 86 ? 18.659 20.082 43.944 1.00 19.10 226 ASP A CA 1
ATOM 682 C C . ASP A 1 86 ? 19.129 21.186 43.002 1.00 24.24 226 ASP A C 1
ATOM 683 O O . ASP A 1 86 ? 20.290 21.208 42.588 1.00 20.00 226 ASP A O 1
ATOM 688 N N . ASP A 1 87 ? 18.221 22.101 42.670 1.00 20.15 227 ASP A N 1
ATOM 689 C CA . ASP A 1 87 ? 18.556 23.255 41.841 1.00 20.62 227 ASP A CA 1
ATOM 690 C C . ASP A 1 87 ? 19.670 24.075 42.478 1.00 21.63 227 ASP A C 1
ATOM 691 O O . ASP A 1 87 ? 19.824 24.085 43.699 1.00 16.96 227 ASP A O 1
ATOM 696 N N . LEU A 1 88 ? 20.444 24.763 41.646 1.00 20.24 228 LEU A N 1
ATOM 697 C CA . LEU A 1 88 ? 21.638 25.454 42.117 1.00 22.20 228 LEU A CA 1
ATOM 698 C C . LEU A 1 88 ? 21.452 26.962 42.210 1.00 23.32 228 LEU A C 1
ATOM 699 O O . LEU A 1 88 ? 20.824 27.577 41.347 1.00 18.91 228 LEU A O 1
ATOM 704 N N . THR A 1 89 ? 22.000 27.544 43.273 1.00 19.45 229 THR A N 1
ATOM 705 C CA . THR A 1 89 ? 22.061 28.993 43.423 1.00 25.56 229 THR A CA 1
ATOM 706 C C . THR A 1 89 ? 23.506 29.401 43.687 1.00 27.70 229 THR A C 1
ATOM 707 O O . THR A 1 89 ? 24.401 28.554 43.716 1.00 28.39 229 THR A O 1
ATOM 711 N N . VAL A 1 90 ? 23.731 30.695 43.891 1.00 25.90 230 VAL A N 1
ATOM 712 C CA . VAL A 1 90 ? 25.079 31.217 44.091 1.00 33.17 230 VAL A CA 1
ATOM 713 C C . VAL A 1 90 ? 25.729 30.712 45.380 1.00 26.53 230 VAL A C 1
ATOM 714 O O . VAL A 1 90 ? 26.945 30.793 45.537 1.00 30.32 230 VAL A O 1
ATOM 718 N N . GLU A 1 91 ? 24.920 30.187 46.296 1.00 30.28 231 GLU A N 1
ATOM 719 C CA . GLU A 1 91 ? 25.440 29.690 47.566 1.00 34.15 231 GLU A CA 1
ATOM 720 C C . GLU A 1 91 ? 26.140 28.343 47.403 1.00 29.23 231 GLU A C 1
ATOM 721 O O . GLU A 1 91 ? 26.883 27.913 48.283 1.00 36.42 231 GLU A O 1
ATOM 727 N N . ASP A 1 92 ? 25.899 27.684 46.274 1.00 26.54 232 ASP A N 1
ATOM 728 C CA . ASP A 1 92 ? 26.463 26.363 46.013 1.00 25.62 232 ASP A CA 1
ATOM 729 C C . ASP A 1 92 ? 27.804 26.452 45.291 1.00 22.45 232 ASP A C 1
ATOM 730 O O . ASP A 1 92 ? 28.427 25.430 44.993 1.00 18.63 232 ASP A O 1
ATOM 735 N N . GLU A 1 93 ? 28.243 27.676 45.016 1.00 22.49 233 GLU A N 1
ATOM 736 C CA . GLU A 1 93 ? 29.440 27.902 44.211 1.00 20.15 233 GLU A CA 1
ATOM 737 C C . GLU A 1 93 ? 30.704 27.330 44.850 1.00 18.57 233 GLU A C 1
ATOM 738 O O . GLU A 1 93 ? 31.555 26.769 44.161 1.00 18.63 233 GLU A O 1
ATOM 744 N N . LYS A 1 94 ? 30.825 27.468 46.166 1.00 17.84 234 LYS A N 1
ATOM 745 C CA . LYS A 1 94 ? 31.987 26.929 46.866 1.00 22.17 234 LYS A CA 1
ATOM 746 C C . LYS A 1 94 ? 31.963 25.402 46.919 1.00 18.27 234 LYS A C 1
ATOM 747 O O . LYS A 1 94 ? 33.011 24.758 46.856 1.00 20.23 234 LYS A O 1
ATOM 753 N N . ASP A 1 95 ? 30.767 24.829 47.030 1.00 19.48 235 ASP A N 1
ATOM 754 C CA . ASP A 1 95 ? 30.605 23.378 46.976 1.00 15.15 235 ASP A CA 1
ATOM 755 C C . ASP A 1 95 ? 30.976 22.863 45.591 1.00 15.47 235 ASP A C 1
ATOM 756 O O . ASP A 1 95 ? 31.601 21.812 45.454 1.00 14.95 235 ASP A O 1
ATOM 761 N N . GLY A 1 96 ? 30.586 23.616 44.567 1.00 13.39 236 GLY A N 1
ATOM 762 C CA . GLY A 1 96 ? 30.838 23.231 43.191 1.00 16.80 236 GLY A CA 1
ATOM 763 C C . GLY A 1 96 ? 32.304 23.298 42.829 1.00 14.38 236 GLY A C 1
ATOM 764 O O . GLY A 1 96 ? 32.847 22.369 42.229 1.00 11.69 236 GLY A O 1
ATOM 765 N N . HIS A 1 97 ? 32.945 24.404 43.192 1.00 15.19 237 HIS A N 1
ATOM 766 C CA . HIS A 1 97 ? 34.377 24.570 42.963 1.00 20.38 237 HIS A CA 1
ATOM 767 C C . HIS A 1 97 ? 35.171 23.452 43.628 1.00 17.87 237 HIS A C 1
ATOM 768 O O . HIS A 1 97 ? 36.095 22.890 43.037 1.00 15.86 237 HIS A O 1
ATOM 775 N N . ARG A 1 98 ? 34.792 23.128 44.859 1.00 15.66 238 ARG A N 1
ATOM 776 C CA . ARG A 1 98 ? 35.542 22.170 45.660 1.00 18.70 238 ARG A CA 1
ATOM 777 C C . ARG A 1 98 ? 35.456 20.742 45.124 1.00 16.76 238 ARG A C 1
ATOM 778 O O . ARG A 1 98 ? 36.453 20.019 45.108 1.00 17.44 238 ARG A O 1
ATOM 786 N N . ILE A 1 99 ? 34.271 20.332 44.683 1.00 13.77 239 ILE A N 1
ATOM 787 C CA . ILE A 1 99 ? 34.091 18.957 44.225 1.00 16.70 239 ILE A CA 1
ATOM 788 C C . ILE A 1 99 ? 34.646 18.747 42.814 1.00 14.32 239 ILE A C 1
ATOM 789 O O . ILE A 1 99 ? 35.032 17.635 42.449 1.00 16.82 239 ILE A O 1
ATOM 794 N N . LEU A 1 100 ? 34.697 19.819 42.031 1.00 15.19 240 LEU A N 1
ATOM 795 C CA . LEU A 1 100 ? 35.297 19.756 40.704 1.00 15.66 240 LEU A CA 1
ATOM 796 C C . LEU A 1 100 ? 36.814 19.724 40.837 1.00 18.25 240 LEU A C 1
ATOM 797 O O . LEU A 1 100 ? 37.505 19.091 40.040 1.00 14.87 240 LEU A O 1
ATOM 802 N N . ASN A 1 101 ? 37.318 20.417 41.853 1.00 20.97 241 ASN A N 1
ATOM 803 C CA . ASN A 1 101 ? 38.725 20.348 42.215 1.00 21.30 241 ASN A CA 1
ATOM 804 C C . ASN A 1 101 ? 39.106 18.902 42.495 1.00 18.83 241 ASN A C 1
ATOM 805 O O . ASN A 1 101 ? 40.108 18.396 41.987 1.00 18.87 241 ASN A O 1
ATOM 810 N N . SER A 1 102 ? 38.284 18.244 43.307 1.00 18.24 242 SER A N 1
ATOM 811 C CA . SER A 1 102 ? 38.489 16.849 43.678 1.00 17.95 242 SER A CA 1
ATOM 812 C C . SER A 1 102 ? 38.503 15.943 42.452 1.00 19.63 242 SER A C 1
ATOM 813 O O . SER A 1 102 ? 39.291 14.999 42.373 1.00 22.06 242 SER A O 1
ATOM 816 N N . LEU A 1 103 ? 37.622 16.236 41.501 1.00 16.80 243 LEU A N 1
ATOM 817 C CA . LEU A 1 103 ? 37.549 15.480 40.258 1.00 20.86 243 LEU A CA 1
ATOM 818 C C . LEU A 1 103 ? 38.866 15.547 39.490 1.00 14.53 243 LEU A C 1
ATOM 819 O O . LEU A 1 103 ? 39.396 14.528 39.055 1.00 17.22 243 LEU A O 1
ATOM 824 N N . PHE A 1 104 ? 39.395 16.754 39.339 1.00 14.52 244 PHE A N 1
ATOM 825 C CA . PHE A 1 104 ? 40.579 16.969 38.516 1.00 18.62 244 PHE A CA 1
ATOM 826 C C . PHE A 1 104 ? 41.884 16.599 39.222 1.00 20.21 244 PHE A C 1
ATOM 827 O O . PHE A 1 104 ? 42.860 16.209 38.577 1.00 19.08 244 PHE A O 1
ATOM 835 N N . GLU A 1 105 ? 41.898 16.711 40.546 1.00 18.21 245 GLU A N 1
ATOM 836 C CA . GLU A 1 105 ? 43.082 16.352 41.323 1.00 15.35 245 GLU A CA 1
ATOM 837 C C . GLU A 1 105 ? 43.306 14.840 41.347 1.00 22.03 245 GLU A C 1
ATOM 838 O O . GLU A 1 105 ? 44.445 14.374 41.413 1.00 22.66 245 GLU A O 1
ATOM 844 N N . ARG A 1 106 ? 42.219 14.077 41.287 1.00 19.29 246 ARG A N 1
ATOM 845 C CA . ARG A 1 106 ? 42.316 12.623 41.266 1.00 21.30 246 ARG A CA 1
ATOM 846 C C . ARG A 1 106 ? 42.935 12.128 39.964 1.00 21.58 246 ARG A C 1
ATOM 847 O O . ARG A 1 106 ? 43.660 11.132 39.950 1.00 18.82 246 ARG A O 1
ATOM 855 N N . PHE A 1 107 ? 42.648 12.828 38.873 1.00 22.43 247 PHE A N 1
ATOM 856 C CA . PHE A 1 107 ? 43.120 12.417 37.553 1.00 23.89 247 PHE A CA 1
ATOM 857 C C . PHE A 1 107 ? 44.405 13.110 37.139 1.00 25.82 247 PHE A C 1
ATOM 858 O O . PHE A 1 107 ? 45.098 12.654 36.231 1.00 28.36 247 PHE A O 1
ATOM 866 N N . ASP A 1 108 ? 44.716 14.219 37.797 1.00 22.46 248 ASP A N 1
ATOM 867 C CA . ASP A 1 108 ? 45.814 15.060 37.351 1.00 25.45 248 ASP A CA 1
ATOM 868 C C . ASP A 1 108 ? 46.401 15.876 38.496 1.00 24.23 248 ASP A C 1
ATOM 869 O O . ASP A 1 108 ? 46.471 17.099 38.420 1.00 25.21 248 ASP A O 1
ATOM 874 N N . GLU A 1 109 ? 46.821 15.196 39.559 1.00 23.25 249 GLU A N 1
ATOM 875 C CA . GLU A 1 109 ? 47.455 15.875 40.683 1.00 20.81 249 GLU A CA 1
ATOM 876 C C . GLU A 1 109 ? 48.760 16.517 40.227 1.00 20.52 249 GLU A C 1
ATOM 877 O O . GLU A 1 109 ? 49.153 17.575 40.721 1.00 22.13 249 GLU A O 1
ATOM 883 N N . GLY A 1 110 ? 49.417 15.879 39.266 1.00 21.85 250 GLY A N 1
ATOM 884 C CA . GLY A 1 110 ? 50.654 16.398 38.715 1.00 27.03 250 GLY A CA 1
ATOM 885 C C . GLY A 1 110 ? 50.429 17.568 37.778 1.00 27.91 250 GLY A C 1
ATOM 886 O O . GLY A 1 110 ? 51.386 18.201 37.336 1.00 24.59 250 GLY A O 1
ATOM 887 N N . HIS A 1 111 ? 49.163 17.845 37.473 1.00 22.20 251 HIS A N 1
ATOM 888 C CA . HIS A 1 111 ? 48.780 18.969 36.617 1.00 24.71 251 HIS A CA 1
ATOM 889 C C . HIS A 1 111 ? 49.484 18.950 35.260 1.00 23.89 251 HIS A C 1
ATOM 890 O O . HIS A 1 111 ? 49.921 19.991 34.774 1.00 25.03 251 HIS A O 1
ATOM 897 N N . SER A 1 112 ? 49.590 17.771 34.651 1.00 26.12 252 SER A N 1
ATOM 898 C CA . SER A 1 112 ? 50.334 17.630 33.401 1.00 28.06 252 SER A CA 1
ATOM 899 C C . SER A 1 112 ? 49.472 17.164 32.229 1.00 28.04 252 SER A C 1
ATOM 900 O O . SER A 1 112 ? 49.625 17.646 31.107 1.00 34.56 252 SER A O 1
ATOM 903 N N . LYS A 1 113 ? 48.574 16.222 32.492 1.00 25.90 253 LYS A N 1
ATOM 904 C CA . LYS A 1 113 ? 47.739 15.636 31.447 1.00 22.58 253 LYS A CA 1
ATOM 905 C C . LYS A 1 113 ? 46.741 16.639 30.875 1.00 28.42 253 LYS A C 1
ATOM 906 O O . LYS A 1 113 ? 46.188 17.460 31.607 1.00 27.95 253 LYS A O 1
ATOM 912 N N . PRO A 1 114 ? 46.511 16.574 29.554 1.00 25.24 254 PRO A N 1
ATOM 913 C CA . PRO A 1 114 ? 45.543 17.454 28.893 1.00 22.44 254 PRO A CA 1
ATOM 914 C C . PRO A 1 114 ? 44.105 17.209 29.345 1.00 26.04 254 PRO A C 1
ATOM 915 O O . PRO A 1 114 ? 43.650 16.067 29.424 1.00 22.36 254 PRO A O 1
ATOM 919 N N . ILE A 1 115 ? 43.403 18.295 29.648 1.00 16.82 255 ILE A N 1
ATOM 920 C CA . ILE A 1 115 ? 41.996 18.236 30.019 1.00 19.73 255 ILE A CA 1
ATOM 921 C C . ILE A 1 115 ? 41.210 19.159 29.100 1.00 21.20 255 ILE A C 1
ATOM 922 O O . ILE A 1 115 ? 41.473 20.360 29.053 1.00 21.96 255 ILE A O 1
ATOM 927 N N . ARG A 1 116 ? 40.252 18.604 28.364 1.00 16.26 256 ARG A N 1
ATOM 928 C CA . ARG A 1 116 ? 39.401 19.425 27.511 1.00 19.54 256 ARG A CA 1
ATOM 929 C C . ARG A 1 116 ? 37.924 19.288 27.874 1.00 16.6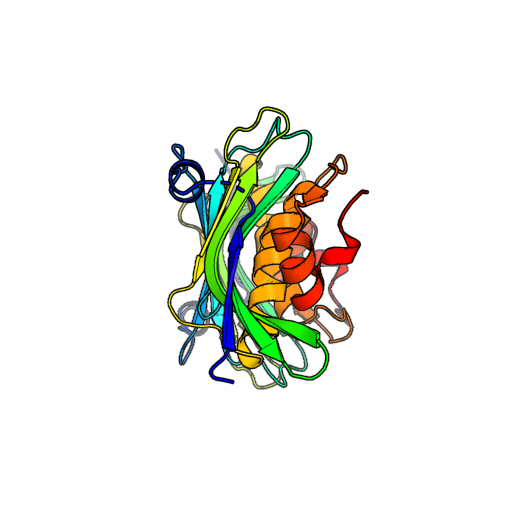3 256 ARG A C 1
ATOM 930 O O . ARG A 1 116 ? 37.532 18.389 28.616 1.00 18.07 256 ARG A O 1
ATOM 938 N N . ALA A 1 117 ? 37.109 20.196 27.357 1.00 16.62 257 ALA A N 1
ATOM 939 C CA . ALA A 1 117 ? 35.689 20.194 27.671 1.00 16.89 257 ALA A CA 1
ATOM 940 C C . ALA A 1 117 ? 34.887 20.740 26.505 1.00 15.47 257 ALA A C 1
ATOM 941 O O . ALA A 1 117 ? 35.341 21.629 25.791 1.00 15.46 257 ALA A O 1
ATOM 943 N N . ALA A 1 118 ? 33.690 20.202 26.311 1.00 15.83 258 ALA A N 1
ATOM 944 C CA . ALA A 1 118 ? 32.804 20.714 25.277 1.00 16.42 258 ALA A CA 1
ATOM 945 C C . ALA A 1 118 ? 32.159 22.027 25.717 1.00 17.16 258 ALA A C 1
ATOM 946 O O . ALA A 1 118 ? 32.285 22.440 26.871 1.00 17.74 258 ALA A O 1
ATOM 948 N N . GLU A 1 119 ? 31.462 22.663 24.783 1.00 20.91 259 GLU A N 1
ATOM 949 C CA . GLU A 1 119 ? 30.940 24.018 24.944 1.00 16.66 259 GLU A CA 1
ATOM 950 C C . GLU A 1 119 ? 30.180 24.293 26.246 1.00 15.87 259 GLU A C 1
ATOM 951 O O . GLU A 1 119 ? 30.453 25.281 26.930 1.00 17.87 259 GLU A O 1
ATOM 957 N N . THR A 1 120 ? 29.225 23.434 26.584 1.00 14.79 260 THR A N 1
ATOM 958 C CA . THR A 1 120 ? 28.430 23.635 27.792 1.00 15.43 260 THR A CA 1
ATOM 959 C C . THR A 1 120 ? 29.299 23.504 29.035 1.00 14.76 260 THR A C 1
ATOM 960 O O . THR A 1 120 ? 29.226 24.332 29.945 1.00 12.34 260 THR A O 1
ATOM 964 N N . ALA A 1 121 ? 30.129 22.464 29.057 1.00 14.60 261 ALA A N 1
ATOM 965 C CA . ALA A 1 121 ? 31.005 22.190 30.191 1.00 12.68 261 ALA A CA 1
ATOM 966 C C . ALA A 1 121 ? 31.943 23.355 30.484 1.00 12.03 261 ALA A C 1
ATOM 967 O O . ALA A 1 121 ? 32.140 23.720 31.642 1.00 16.31 261 ALA A O 1
ATOM 969 N N . VAL A 1 122 ? 32.506 23.936 29.427 1.00 13.86 262 VAL A N 1
ATOM 970 C CA . VAL A 1 122 ? 33.429 25.062 29.552 1.00 13.32 262 VAL A CA 1
ATOM 971 C C . VAL A 1 122 ? 32.827 26.211 30.353 1.00 17.00 262 VAL A C 1
ATOM 972 O O . VAL A 1 122 ? 33.467 26.750 31.258 1.00 15.80 262 VAL A O 1
ATOM 976 N N . GLY A 1 123 ? 31.592 26.575 30.018 1.00 18.86 263 GLY A N 1
ATOM 977 C CA . GLY A 1 123 ? 30.887 27.629 30.724 1.00 18.26 263 GLY A CA 1
ATOM 978 C C . GLY A 1 123 ? 30.668 27.279 32.182 1.00 18.29 263 GLY A C 1
ATOM 979 O O . GLY A 1 123 ? 30.804 28.129 33.061 1.00 18.18 263 GLY A O 1
ATOM 980 N N . VAL A 1 124 ? 30.330 26.018 32.437 1.00 13.35 264 VAL A N 1
ATOM 981 C CA . VAL A 1 124 ? 30.121 25.537 33.799 1.00 15.96 264 VAL A CA 1
ATOM 982 C C . VAL A 1 124 ? 31.423 25.578 34.591 1.00 13.80 264 VAL A C 1
ATOM 983 O O . VAL A 1 124 ? 31.450 26.040 35.732 1.00 16.86 264 VAL A O 1
ATOM 987 N N . LEU A 1 125 ? 32.501 25.102 33.976 1.00 13.29 265 LEU A N 1
ATOM 988 C CA . LEU A 1 125 ? 33.815 25.117 34.616 1.00 14.92 265 LEU A CA 1
ATOM 989 C C . LEU A 1 125 ? 34.272 26.544 34.891 1.00 19.21 265 LEU A C 1
ATOM 990 O O . LEU A 1 125 ? 34.924 26.814 35.900 1.00 17.43 265 LEU A O 1
ATOM 995 N N . SER A 1 126 ? 33.915 27.455 33.991 1.00 14.90 266 SER A N 1
ATOM 996 C CA . SER A 1 126 ? 34.213 28.868 34.177 1.00 17.90 266 SER A CA 1
ATOM 997 C C . SER A 1 126 ? 33.471 29.418 35.388 1.00 14.31 266 SER A C 1
ATOM 998 O O . SER A 1 126 ? 34.047 30.137 36.208 1.00 22.91 266 SER A O 1
ATOM 1001 N N . GLN A 1 127 ? 32.192 29.071 35.495 1.00 19.94 267 GLN A N 1
ATOM 1002 C CA . GLN A 1 127 ? 31.354 29.535 36.597 1.00 17.72 267 GLN A CA 1
ATOM 1003 C C . GLN A 1 127 ? 31.889 29.072 37.948 1.00 14.95 267 GLN A C 1
ATOM 1004 O O . GLN A 1 127 ? 31.800 29.795 38.942 1.00 19.78 267 GLN A O 1
ATOM 1010 N N . PHE A 1 128 ? 32.446 27.866 37.978 1.00 13.70 268 PHE A N 1
ATOM 1011 C CA . PHE A 1 128 ? 32.967 27.304 39.218 1.00 17.17 268 PHE A CA 1
ATOM 1012 C C . PHE A 1 128 ? 34.490 27.397 39.301 1.00 19.39 268 PHE A C 1
ATOM 1013 O O . PHE A 1 128 ? 35.134 26.588 39.970 1.00 17.66 268 PHE A O 1
ATOM 1021 N N . GLY A 1 129 ? 35.047 28.390 38.612 1.00 21.13 269 GLY A N 1
ATOM 1022 C CA . GLY A 1 129 ? 36.467 28.703 38.673 1.00 18.24 269 GLY A CA 1
ATOM 1023 C C . GLY A 1 129 ? 37.415 27.561 38.362 1.00 21.13 269 GLY A C 1
ATOM 1024 O O . GLY A 1 129 ? 38.406 27.361 39.066 1.00 23.24 269 GLY A O 1
ATOM 1025 N N . GLN A 1 130 ? 37.126 26.817 37.300 1.00 16.99 270 GLN A N 1
ATOM 1026 C CA . GLN A 1 130 ? 37.947 25.666 36.944 1.00 17.62 270 GLN A CA 1
ATOM 1027 C C . GLN A 1 130 ? 38.460 25.709 35.507 1.00 17.18 270 GLN A C 1
ATOM 1028 O O . GLN A 1 130 ? 39.175 24.805 35.078 1.00 16.57 270 GLN A O 1
ATOM 1034 N N . GLU A 1 131 ? 38.101 26.753 34.767 1.00 17.59 271 GLU A N 1
ATOM 1035 C CA . GLU A 1 131 ? 38.468 26.838 33.354 1.00 20.40 271 GLU A CA 1
ATOM 1036 C C . GLU A 1 131 ? 39.982 26.920 33.148 1.00 20.89 271 GLU A C 1
ATOM 1037 O O . GLU A 1 131 ? 40.494 26.541 32.094 1.00 20.38 271 GLU A O 1
ATOM 1043 N N . HIS A 1 132 ? 40.693 27.398 34.165 1.00 18.33 272 HIS A N 1
ATOM 1044 C CA . HIS A 1 132 ? 42.143 27.541 34.089 1.00 26.38 272 HIS A CA 1
ATOM 1045 C C . HIS A 1 132 ? 42.848 26.195 33.908 1.00 23.36 272 HIS A C 1
ATOM 1046 O O . HIS A 1 132 ? 43.964 26.136 33.392 1.00 25.88 272 HIS A O 1
ATOM 1053 N N . ARG A 1 133 ? 42.190 25.119 34.329 1.00 18.53 273 ARG A N 1
ATOM 1054 C CA . ARG A 1 133 ? 42.761 23.779 34.238 1.00 17.03 273 ARG A CA 1
ATOM 1055 C C . ARG A 1 133 ? 42.743 23.225 32.821 1.00 18.91 273 ARG A C 1
ATOM 1056 O O . ARG A 1 133 ? 43.409 22.234 32.528 1.00 24.62 273 ARG A O 1
ATOM 1064 N N . LEU A 1 134 ? 41.969 23.856 31.948 1.00 14.79 274 LEU A N 1
ATOM 1065 C CA . LEU A 1 134 ? 41.751 23.324 30.609 1.00 17.95 274 LEU A CA 1
ATOM 1066 C C . LEU A 1 134 ? 42.949 23.516 29.684 1.00 25.36 274 LEU A C 1
ATOM 1067 O O . LEU A 1 134 ? 43.695 24.490 29.797 1.00 20.38 274 LEU A O 1
ATOM 1072 N N . SER A 1 135 ? 43.121 22.567 28.769 1.00 20.05 275 SER A N 1
ATOM 1073 C CA . SER A 1 135 ? 44.066 22.707 27.673 1.00 27.07 275 SER A CA 1
ATOM 1074 C C . SER A 1 135 ? 43.303 22.569 26.363 1.00 27.82 275 SER A C 1
ATOM 1075 O O . SER A 1 135 ? 43.449 21.567 25.665 1.00 32.27 275 SER A O 1
ATOM 1078 N N . PRO A 1 136 ? 42.486 23.580 26.020 1.00 26.58 276 PRO A N 1
ATOM 1079 C CA . PRO A 1 136 ? 41.588 23.505 24.860 1.00 31.07 276 PRO A CA 1
ATOM 1080 C C . PRO A 1 136 ? 42.321 23.285 23.542 1.00 31.11 276 PRO A C 1
ATOM 1081 O O . PRO A 1 136 ? 41.702 22.879 22.559 1.00 32.88 276 PRO A O 1
ATOM 1085 N N . GLU A 1 137 ? 43.623 23.546 23.529 1.00 34.21 277 GLU A N 1
ATOM 1086 C CA . GLU A 1 137 ? 44.448 23.264 22.362 1.00 30.45 277 GLU A CA 1
ATOM 1087 C C . GLU A 1 137 ? 44.781 21.775 22.289 1.00 37.13 277 GLU A C 1
ATOM 1088 O O . GLU A 1 137 ? 43.977 20.928 22.682 1.00 43.00 277 GLU A O 1
ATOM 1094 N N . HIS B 1 1 ? 55.294 -9.064 60.236 1.00 48.97 141 HIS B N 1
ATOM 1095 C CA . HIS B 1 1 ? 55.794 -8.353 61.405 1.00 48.36 141 HIS B CA 1
ATOM 1096 C C . HIS B 1 1 ? 54.822 -8.483 62.571 1.00 45.80 141 HIS B C 1
ATOM 1097 O O . HIS B 1 1 ? 53.899 -7.681 62.707 1.00 49.10 141 HIS B O 1
ATOM 1104 N N . PRO B 1 2 ? 55.028 -9.502 63.418 1.00 47.91 142 PRO B N 1
ATOM 1105 C CA . PRO B 1 2 ? 54.182 -9.766 64.588 1.00 46.79 142 PRO B CA 1
ATOM 1106 C C . PRO B 1 2 ? 54.174 -8.626 65.609 1.00 47.27 142 PRO B C 1
ATOM 1107 O O . PRO B 1 2 ? 53.372 -8.659 66.542 1.00 48.83 142 PRO B O 1
ATOM 1111 N N . ILE B 1 3 ? 55.046 -7.637 65.435 1.00 41.02 143 ILE B N 1
ATOM 1112 C CA . ILE B 1 3 ? 55.171 -6.555 66.406 1.00 32.90 143 ILE B CA 1
ATOM 1113 C C . ILE B 1 3 ? 54.225 -5.398 66.103 1.00 31.95 143 ILE B C 1
ATOM 1114 O O . ILE B 1 3 ? 54.419 -4.656 65.139 1.00 29.52 143 ILE B O 1
ATOM 1119 N N . GLU B 1 4 ? 53.198 -5.254 66.936 1.00 34.99 144 GLU B N 1
ATOM 1120 C CA . GLU B 1 4 ? 52.234 -4.169 66.804 1.00 27.31 144 GLU B CA 1
ATOM 1121 C C . GLU B 1 4 ? 52.302 -3.239 68.007 1.00 25.02 144 GLU B C 1
ATOM 1122 O O . GLU B 1 4 ? 52.572 -3.676 69.125 1.00 24.80 144 GLU B O 1
ATOM 1128 N N . VAL B 1 5 ? 52.056 -1.954 67.776 1.00 22.49 145 VAL B N 1
ATOM 1129 C CA . VAL B 1 5 ? 51.950 -0.997 68.869 1.00 18.56 145 VAL B CA 1
ATOM 1130 C C . VAL B 1 5 ? 50.705 -0.131 68.703 1.00 20.09 145 VAL B C 1
ATOM 1131 O O . VAL B 1 5 ? 50.243 0.115 67.586 1.00 14.67 145 VAL B O 1
ATOM 1135 N N . VAL B 1 6 ? 50.167 0.326 69.825 1.00 17.02 146 VAL B N 1
ATOM 1136 C CA . VAL B 1 6 ? 48.988 1.174 69.821 1.00 16.79 146 VAL B CA 1
ATOM 1137 C C . VAL B 1 6 ? 49.397 2.591 70.188 1.00 15.80 146 VAL B C 1
ATOM 1138 O O . VAL B 1 6 ? 49.829 2.848 71.309 1.00 12.49 146 VAL B O 1
ATOM 1142 N N . LEU B 1 7 ? 49.269 3.505 69.233 1.00 14.61 147 LEU B N 1
ATOM 1143 C CA . LEU B 1 7 ? 49.677 4.887 69.447 1.00 12.46 147 LEU B CA 1
ATOM 1144 C C . LEU B 1 7 ? 48.462 5.810 69.484 1.00 12.91 147 LEU B C 1
ATOM 1145 O O . LEU B 1 7 ? 47.578 5.724 68.630 1.00 13.51 147 LEU B O 1
ATOM 1150 N N . ARG B 1 8 ? 48.422 6.687 70.482 1.00 13.87 148 ARG B N 1
ATOM 1151 C CA . ARG B 1 8 ? 47.240 7.508 70.722 1.00 16.64 148 ARG B CA 1
ATOM 1152 C C . ARG B 1 8 ? 47.544 8.996 70.869 1.00 15.29 148 ARG B C 1
ATOM 1153 O O . ARG B 1 8 ? 48.572 9.382 71.426 1.00 17.65 148 ARG B O 1
ATOM 1161 N N . ASP B 1 9 ? 46.637 9.823 70.361 1.00 12.87 149 ASP B N 1
ATOM 1162 C CA . ASP B 1 9 ? 46.676 11.262 70.595 1.00 14.70 149 ASP B CA 1
ATOM 1163 C C . ASP B 1 9 ? 45.481 11.657 71.461 1.00 16.44 149 ASP B C 1
ATOM 1164 O O . ASP B 1 9 ? 45.403 12.781 71.959 1.00 12.90 149 ASP B O 1
ATOM 1177 N N . ASN B 1 11 ? 42.252 10.043 74.362 1.00 17.96 151 ASN B N 1
ATOM 1178 C CA . ASN B 1 11 ? 41.702 8.942 75.139 1.00 19.27 151 ASN B CA 1
ATOM 1179 C C . ASN B 1 11 ? 40.550 8.293 74.377 1.00 21.39 151 ASN B C 1
ATOM 1180 O O . ASN B 1 11 ? 40.101 8.822 73.358 1.00 16.02 151 ASN B O 1
ATOM 1185 N N . ASN B 1 12 ? 40.075 7.155 74.873 1.00 23.19 152 ASN B N 1
ATOM 1186 C CA . ASN B 1 12 ? 39.023 6.398 74.201 1.00 19.05 152 ASN B CA 1
ATOM 1187 C C . ASN B 1 12 ? 37.762 7.214 73.931 1.00 21.51 152 ASN B C 1
ATOM 1188 O O . ASN B 1 12 ? 37.165 7.111 72.857 1.00 20.14 152 ASN B O 1
ATOM 1193 N N . LYS B 1 13 ? 37.368 8.027 74.906 1.00 19.57 153 LYS B N 1
ATOM 1194 C CA . LYS B 1 13 ? 36.143 8.816 74.801 1.00 20.35 153 LYS B CA 1
ATOM 1195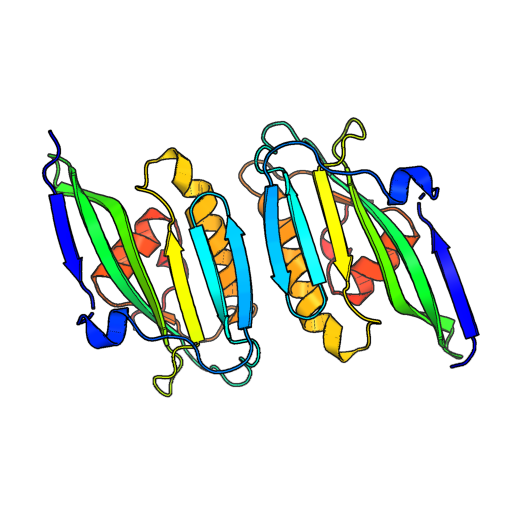 C C . LYS B 1 13 ? 36.205 9.840 73.671 1.00 16.02 153 LYS B C 1
ATOM 1196 O O . LYS B 1 13 ? 35.282 9.942 72.866 1.00 17.36 153 LYS B O 1
ATOM 1202 N N . ASP B 1 14 ? 37.294 10.598 73.610 1.00 18.10 154 ASP B N 1
ATOM 1203 C CA . ASP B 1 14 ? 37.464 11.589 72.552 1.00 22.38 154 ASP B CA 1
ATOM 1204 C C . ASP B 1 14 ? 37.524 10.930 71.176 1.00 22.73 154 ASP B C 1
ATOM 1205 O O . ASP B 1 14 ? 37.062 11.498 70.183 1.00 17.32 154 ASP B O 1
ATOM 1210 N N . ALA B 1 15 ? 38.082 9.725 71.128 1.00 15.37 155 ALA B N 1
ATOM 1211 C CA . ALA B 1 15 ? 38.247 9.002 69.871 1.00 19.16 155 ALA B CA 1
ATOM 1212 C C . ALA B 1 15 ? 36.930 8.505 69.279 1.00 19.89 155 ALA B C 1
ATOM 1213 O O . ALA B 1 15 ? 36.890 8.072 68.127 1.00 23.26 155 ALA B O 1
ATOM 1215 N N . ARG B 1 16 ? 35.857 8.559 70.063 1.00 17.09 156 ARG B N 1
ATOM 1216 C CA . ARG B 1 16 ? 34.555 8.091 69.595 1.00 19.76 156 ARG B CA 1
ATOM 1217 C C . ARG B 1 16 ? 33.524 9.215 69.506 1.00 19.87 156 ARG B C 1
ATOM 1218 O O . ARG B 1 16 ? 32.329 8.957 69.350 1.00 19.70 156 ARG B O 1
ATOM 1226 N N . GLN B 1 17 ? 33.984 10.458 69.609 1.00 16.19 157 GLN B N 1
ATOM 1227 C CA . GLN B 1 17 ? 33.087 11.607 69.533 1.00 21.51 157 GLN B CA 1
ATOM 1228 C C . GLN B 1 17 ? 32.419 11.699 68.164 1.00 22.44 157 GLN B C 1
ATOM 1229 O O . GLN B 1 17 ? 33.053 11.460 67.138 1.00 20.40 157 GLN B O 1
ATOM 1235 N N . LYS B 1 18 ? 31.134 12.040 68.158 1.00 21.82 158 LYS B N 1
ATOM 1236 C CA . LYS B 1 18 ? 30.370 12.130 66.920 1.00 20.20 158 LYS B CA 1
ATOM 1237 C C . LYS B 1 18 ? 30.225 13.575 66.450 1.00 20.44 158 LYS B C 1
ATOM 1238 O O . LYS B 1 18 ? 30.277 14.509 67.252 1.00 19.49 158 LYS B O 1
ATOM 1244 N N . ILE B 1 19 ? 30.047 13.748 65.144 1.00 19.14 159 ILE B N 1
ATOM 1245 C CA . ILE B 1 19 ? 29.748 15.052 64.564 1.00 20.65 159 ILE B CA 1
ATOM 1246 C C . ILE B 1 19 ? 28.232 15.208 64.481 1.00 26.52 159 ILE B C 1
ATOM 1247 O O . ILE B 1 19 ? 27.536 14.291 64.050 1.00 28.34 159 ILE B O 1
ATOM 1252 N N . LYS B 1 20 ? 27.722 16.365 64.893 1.00 31.49 160 LYS B N 1
ATOM 1253 C CA . LYS B 1 20 ? 26.279 16.544 65.052 1.00 39.24 160 LYS B CA 1
ATOM 1254 C C . LYS B 1 20 ? 25.537 16.972 63.783 1.00 35.27 160 LYS B C 1
ATOM 1255 O O . LYS B 1 20 ? 24.749 16.202 63.234 1.00 45.99 160 LYS B O 1
ATOM 1261 N N . ASP B 1 21 ? 25.782 18.198 63.326 1.00 35.15 161 ASP B N 1
ATOM 1262 C CA . A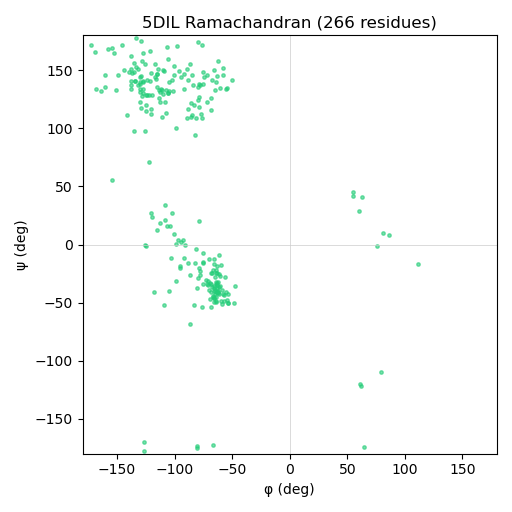SP B 1 21 ? 25.024 18.773 62.212 1.00 30.24 161 ASP B CA 1
ATOM 1263 C C . ASP B 1 21 ? 25.270 18.068 60.880 1.00 28.64 161 ASP B C 1
ATOM 1264 O O . ASP B 1 21 ? 25.922 17.024 60.831 1.00 25.76 161 ASP B O 1
ATOM 1269 N N . GLU B 1 22 ? 24.740 18.637 59.800 1.00 22.16 162 GLU B N 1
ATOM 1270 C CA . GLU B 1 22 ? 24.881 18.009 58.492 1.00 28.06 162 GLU B CA 1
ATOM 1271 C C . GLU B 1 22 ? 26.346 17.944 58.085 1.00 22.79 162 GLU B C 1
ATOM 1272 O O . GLU B 1 22 ? 27.137 18.833 58.403 1.00 20.82 162 GLU B O 1
ATOM 1278 N N . VAL B 1 23 ? 26.702 16.877 57.386 1.00 19.65 163 VAL B N 1
ATOM 1279 C CA . VAL B 1 23 ? 28.083 16.661 57.011 1.00 22.45 163 VAL B CA 1
ATOM 1280 C C . VAL B 1 23 ? 28.237 16.454 55.516 1.00 23.90 163 VAL B C 1
ATOM 1281 O O . VAL B 1 23 ? 27.300 16.051 54.822 1.00 21.12 163 VAL B O 1
ATOM 1285 N N . ASN B 1 24 ? 29.431 16.755 55.025 1.00 15.42 164 ASN B N 1
ATOM 1286 C CA . ASN B 1 24 ? 29.844 16.290 53.719 1.00 14.07 164 ASN B CA 1
ATOM 1287 C C . ASN B 1 24 ? 30.569 14.977 53.926 1.00 18.67 164 ASN B C 1
ATOM 1288 O O . ASN B 1 24 ? 31.212 14.774 54.955 1.00 16.58 164 ASN B O 1
ATOM 1293 N N . THR B 1 25 ? 30.446 14.073 52.965 1.00 18.77 165 THR B N 1
ATOM 1294 C CA . THR B 1 25 ? 31.034 12.752 53.109 1.00 13.84 165 THR B CA 1
ATOM 1295 C C . THR B 1 25 ? 31.908 12.401 51.917 1.00 18.83 165 THR B C 1
ATOM 1296 O O . THR B 1 25 ? 31.848 13.047 50.871 1.00 14.64 165 THR B O 1
ATOM 1300 N N . GLN B 1 26 ? 32.728 11.374 52.090 1.00 13.28 166 GLN B N 1
ATOM 1301 C CA . GLN B 1 26 ? 33.590 10.900 51.025 1.00 17.99 166 GLN B CA 1
ATOM 1302 C C . GLN B 1 26 ? 34.025 9.478 51.327 1.00 20.34 166 GLN B C 1
ATOM 1303 O O . GLN B 1 26 ? 34.388 9.153 52.459 1.00 22.84 166 GLN B O 1
ATOM 1309 N N . LYS B 1 27 ? 33.970 8.632 50.307 1.00 18.18 167 LYS B N 1
ATOM 1310 C CA . LYS B 1 27 ? 34.421 7.257 50.420 1.00 16.21 167 LYS B CA 1
ATOM 1311 C C . LYS B 1 27 ? 35.537 7.022 49.411 1.00 20.29 167 LYS B C 1
ATOM 1312 O O . LYS B 1 27 ? 35.314 7.049 48.200 1.00 15.17 167 LYS B O 1
ATOM 1318 N N . GLU B 1 28 ? 36.746 6.813 49.918 1.00 15.48 168 GLU B N 1
ATOM 1319 C CA . GLU B 1 28 ? 37.915 6.647 49.068 1.00 13.06 168 GLU B CA 1
ATOM 1320 C C . GLU B 1 28 ? 38.615 5.343 49.421 1.00 20.00 168 GLU B C 1
ATOM 1321 O O . GLU B 1 28 ? 39.389 5.282 50.377 1.00 15.86 168 GLU B O 1
ATOM 1327 N N . GLY B 1 29 ? 38.337 4.301 48.644 1.00 19.63 169 GLY B N 1
ATOM 1328 C CA . GLY B 1 29 ? 38.845 2.977 48.949 1.00 18.47 169 GLY B CA 1
ATOM 1329 C C . GLY B 1 29 ? 38.311 2.524 50.293 1.00 16.53 169 GLY B C 1
ATOM 1330 O O . GLY B 1 29 ? 37.100 2.433 50.487 1.00 19.74 169 GLY B O 1
ATOM 1331 N N . LYS B 1 30 ? 39.216 2.261 51.229 1.00 16.44 170 LYS B N 1
ATOM 1332 C CA . LYS B 1 30 ? 38.832 1.834 52.570 1.00 18.00 170 LYS B CA 1
ATOM 1333 C C . LYS B 1 30 ? 38.454 3.015 53.463 1.00 17.20 170 LYS B C 1
ATOM 1334 O O . LYS B 1 30 ? 37.830 2.837 54.508 1.00 19.35 170 LYS B O 1
ATOM 1340 N N . PHE B 1 31 ? 38.833 4.218 53.047 1.00 16.54 171 PHE B N 1
ATOM 1341 C CA . PHE B 1 31 ? 38.669 5.401 53.886 1.00 13.37 171 PHE B CA 1
ATOM 1342 C C . PHE B 1 31 ? 37.283 6.038 53.806 1.00 16.39 171 PHE B C 1
ATOM 1343 O O . PHE B 1 31 ? 36.701 6.176 52.730 1.00 15.61 171 PHE B O 1
ATOM 1351 N N . ARG B 1 32 ? 36.768 6.423 54.968 1.00 15.29 172 ARG B N 1
ATOM 1352 C CA . ARG B 1 32 ? 35.491 7.110 55.068 1.00 13.37 172 ARG B CA 1
ATOM 1353 C C . ARG B 1 32 ? 35.688 8.415 55.825 1.00 17.78 172 ARG B C 1
ATOM 1354 O O . ARG B 1 32 ? 36.034 8.408 57.008 1.00 10.98 172 ARG B O 1
ATOM 1362 N N . LEU B 1 33 ? 35.473 9.532 55.140 1.00 12.68 173 LEU B N 1
ATOM 1363 C CA . LEU B 1 33 ? 35.636 10.847 55.746 1.00 16.84 173 LEU B CA 1
ATOM 1364 C C . LEU B 1 33 ? 34.299 11.576 55.891 1.00 15.39 173 LEU B C 1
ATOM 1365 O O . LEU B 1 33 ? 33.492 11.594 54.966 1.00 14.61 173 LEU B O 1
ATOM 1370 N N . THR B 1 34 ? 34.066 12.163 57.059 1.00 11.16 174 THR B N 1
ATOM 1371 C CA . THR B 1 34 ? 32.910 13.032 57.254 1.00 14.36 174 THR B CA 1
ATOM 1372 C C . THR B 1 34 ? 33.373 14.370 57.813 1.00 11.92 174 THR B C 1
ATOM 1373 O O . THR B 1 34 ? 34.186 14.417 58.736 1.00 14.19 174 THR B O 1
ATOM 1377 N N . ILE B 1 35 ? 32.864 15.455 57.238 1.00 10.16 175 ILE B N 1
ATOM 1378 C CA . ILE B 1 35 ? 33.269 16.801 57.624 1.00 12.30 175 ILE B CA 1
ATOM 1379 C C . ILE B 1 35 ? 32.038 17.679 57.776 1.00 13.31 175 ILE B C 1
ATOM 1380 O O . ILE B 1 35 ? 31.110 17.576 56.978 1.00 11.06 175 ILE B O 1
ATOM 1385 N N . LYS B 1 36 ? 32.039 18.544 58.788 1.00 15.64 176 LYS B N 1
ATOM 1386 C CA . LYS B 1 36 ? 30.964 19.518 58.974 1.00 18.60 176 LYS B CA 1
ATOM 1387 C C . LYS B 1 36 ? 30.766 20.353 57.715 1.00 16.70 176 LYS B C 1
ATOM 1388 O O . LYS B 1 36 ? 31.732 20.823 57.116 1.00 15.41 176 LYS B O 1
ATOM 1394 N N . ARG B 1 37 ? 29.513 20.529 57.309 1.00 16.92 177 ARG B N 1
ATOM 1395 C CA . ARG B 1 37 ? 29.210 21.378 56.167 1.00 17.10 177 ARG B CA 1
ATOM 1396 C C . ARG B 1 37 ? 29.510 22.831 56.497 1.00 18.24 177 ARG B C 1
ATOM 1397 O O . ARG B 1 37 ? 29.987 23.583 55.648 1.00 21.22 177 ARG B O 1
ATOM 1405 N N . ASP B 1 38 ? 29.239 23.217 57.739 1.00 12.13 178 ASP B N 1
ATOM 1406 C CA . ASP B 1 38 ? 29.441 24.593 58.173 1.00 21.21 178 ASP B CA 1
ATOM 1407 C C . ASP B 1 38 ? 30.761 24.744 58.923 1.00 24.98 178 ASP B C 1
ATOM 1408 O O . ASP B 1 38 ? 30.854 24.410 60.102 1.00 19.16 178 ASP B O 1
ATOM 1413 N N . ILE B 1 39 ? 31.776 25.248 58.226 1.00 22.21 179 ILE B N 1
ATOM 1414 C CA . ILE B 1 39 ? 33.093 25.467 58.814 1.00 21.87 179 ILE B CA 1
ATOM 1415 C C . ILE B 1 39 ? 33.481 26.941 58.751 1.00 24.66 179 ILE B C 1
ATOM 1416 O O . ILE B 1 39 ? 34.663 27.281 58.793 1.00 22.55 179 ILE B O 1
ATOM 1421 N N . ARG B 1 40 ? 32.475 27.806 58.661 1.00 27.06 180 ARG B N 1
ATOM 1422 C CA . ARG B 1 40 ? 32.679 29.240 58.456 1.00 28.22 180 ARG B CA 1
ATOM 1423 C C . ARG B 1 40 ? 33.621 29.905 59.461 1.00 32.13 180 ARG B C 1
ATOM 1424 O O . ARG B 1 40 ? 34.463 30.714 59.076 1.00 36.98 180 ARG B O 1
ATOM 1432 N N . ASN B 1 41 ? 33.486 29.565 60.739 1.00 31.53 181 ASN B N 1
ATOM 1433 C CA . ASN B 1 41 ? 34.335 30.170 61.761 1.00 27.49 181 ASN B CA 1
ATOM 1434 C C . ASN B 1 41 ? 35.373 29.208 62.336 1.00 28.58 181 ASN B C 1
ATOM 1435 O O . ASN B 1 41 ? 35.718 29.278 63.515 1.00 24.83 181 ASN B O 1
ATOM 1440 N N . VAL B 1 42 ? 35.867 28.304 61.498 1.00 22.76 182 VAL B N 1
ATOM 1441 C CA . VAL B 1 42 ? 37.005 27.480 61.879 1.00 23.16 182 VAL B CA 1
ATOM 1442 C C . VAL B 1 42 ? 38.275 28.255 61.552 1.00 21.35 182 VAL B C 1
ATOM 1443 O O . VAL B 1 42 ? 38.602 28.463 60.384 1.00 20.78 182 VAL B O 1
ATOM 1447 N N . LEU B 1 43 ? 38.974 28.699 62.591 1.00 17.80 183 LEU B N 1
ATOM 1448 C CA . LEU B 1 43 ? 40.152 29.543 62.422 1.00 19.71 183 LEU B CA 1
ATOM 1449 C C . LEU B 1 43 ? 41.414 28.716 62.212 1.00 20.13 183 LEU B C 1
ATOM 1450 O O . LEU B 1 43 ? 42.378 29.177 61.603 1.00 20.23 183 LEU B O 1
ATOM 1455 N N . SER B 1 44 ? 41.405 27.495 62.732 1.00 17.23 184 SER B N 1
ATOM 1456 C CA . SER B 1 44 ? 42.558 26.611 62.624 1.00 17.50 184 SER B CA 1
ATOM 1457 C C . SER B 1 44 ? 42.125 25.163 62.800 1.00 19.83 184 SER B C 1
ATOM 1458 O O . SER B 1 44 ? 41.003 24.888 63.220 1.00 20.75 184 SER B O 1
ATOM 1461 N N . LEU B 1 45 ? 43.025 24.238 62.488 1.00 18.41 185 LEU B N 1
ATOM 1462 C CA . LEU B 1 45 ? 42.709 22.822 62.560 1.00 17.50 185 LEU B CA 1
ATOM 1463 C C . LEU B 1 45 ? 43.778 22.079 63.348 1.00 19.01 185 LEU B C 1
ATOM 1464 O O . LEU B 1 45 ? 44.970 22.368 63.217 1.00 16.79 185 LEU B O 1
ATOM 1469 N N . ARG B 1 46 ? 43.352 21.135 64.180 1.00 15.94 186 ARG B N 1
ATOM 1470 C CA . ARG B 1 46 ? 44.299 20.251 64.855 1.00 16.26 186 ARG B CA 1
ATOM 1471 C C . ARG B 1 46 ? 43.910 18.792 64.652 1.00 15.34 186 ARG B C 1
ATOM 1472 O O . ARG B 1 46 ? 42.772 18.404 64.905 1.00 15.15 186 ARG B O 1
ATOM 1480 N N . VAL B 1 47 ? 44.867 17.991 64.195 1.00 14.37 187 VAL B N 1
ATOM 1481 C CA . VAL B 1 47 ? 44.610 16.604 63.834 1.00 13.62 187 VAL B CA 1
ATOM 1482 C C . VAL B 1 47 ? 45.155 15.628 64.873 1.00 16.43 187 VAL B C 1
ATOM 1483 O O . VAL B 1 47 ? 46.311 15.726 65.286 1.00 12.85 187 VAL B O 1
ATOM 1487 N N . LEU B 1 48 ? 44.310 14.695 65.301 1.00 15.09 188 LEU B N 1
ATOM 1488 C CA . LEU B 1 48 ? 44.694 13.708 66.304 1.00 17.06 188 LEU B CA 1
ATOM 1489 C C . LEU B 1 48 ? 44.380 12.308 65.793 1.00 13.57 188 LEU B C 1
ATOM 1490 O O . LEU B 1 48 ? 43.342 12.090 65.164 1.00 11.34 188 LEU B O 1
ATOM 1495 N N . VAL B 1 49 ? 45.276 11.364 66.066 1.00 12.05 189 VAL B N 1
ATOM 1496 C CA . VAL B 1 49 ? 45.120 9.993 65.585 1.00 14.97 189 VAL B CA 1
ATOM 1497 C C . VAL B 1 49 ? 45.289 8.937 66.675 1.00 14.12 189 VAL B C 1
ATOM 1498 O O . VAL B 1 49 ? 46.245 8.970 67.449 1.00 19.87 189 VAL B O 1
ATOM 1502 N N . ASN B 1 50 ? 44.339 8.009 66.733 1.00 15.02 190 ASN B N 1
ATOM 1503 C CA . ASN B 1 50 ? 44.512 6.771 67.478 1.00 14.65 190 ASN B CA 1
ATOM 1504 C C . ASN B 1 50 ? 44.543 5.611 66.490 1.00 17.94 190 ASN B C 1
ATOM 1505 O O . ASN B 1 50 ? 43.708 5.535 65.589 1.00 14.29 190 ASN B O 1
ATOM 1510 N N . GLY B 1 51 ? 45.513 4.715 66.641 1.00 16.41 191 GLY B N 1
ATOM 1511 C CA . GLY B 1 51 ? 45.608 3.576 65.747 1.00 16.59 191 GLY B CA 1
ATOM 1512 C C . GLY B 1 51 ? 46.657 2.563 66.158 1.00 18.12 191 GLY B C 1
ATOM 1513 O O . GLY B 1 51 ? 47.435 2.800 67.079 1.00 17.37 191 GLY B O 1
ATOM 1514 N N . THR B 1 52 ? 46.667 1.423 65.474 1.00 17.86 192 THR B N 1
ATOM 1515 C CA . THR B 1 52 ? 47.704 0.421 65.680 1.00 17.11 192 THR B CA 1
ATOM 1516 C C . THR B 1 52 ? 48.706 0.505 64.540 1.00 18.11 192 THR B C 1
ATOM 1517 O O . THR B 1 52 ? 48.330 0.716 63.386 1.00 18.10 192 THR B O 1
ATOM 1521 N N . PHE B 1 53 ? 49.983 0.337 64.865 1.00 18.96 193 PHE B N 1
ATOM 1522 C CA . PHE B 1 53 ? 51.042 0.517 63.884 1.00 18.62 193 PHE B CA 1
ATOM 1523 C C . PHE B 1 53 ? 51.930 -0.715 63.762 1.00 26.39 193 PHE B C 1
ATOM 1524 O O . PHE B 1 53 ? 52.233 -1.374 64.756 1.00 23.86 193 PHE B O 1
ATOM 1532 N N . LEU B 1 54 ? 52.338 -1.021 62.533 1.00 20.24 194 LEU B N 1
ATOM 1533 C CA . LEU B 1 54 ? 53.292 -2.095 62.289 1.00 27.07 194 LEU B CA 1
ATOM 1534 C C . LEU B 1 54 ? 54.706 -1.562 62.429 1.00 28.60 194 LEU B C 1
ATOM 1535 O O . LEU B 1 54 ? 55.099 -0.630 61.729 1.00 26.25 194 LEU B O 1
ATOM 1540 N N . LYS B 1 55 ? 55.473 -2.155 63.336 1.00 32.52 195 LYS B N 1
ATOM 1541 C CA . LYS B 1 55 ? 56.868 -1.778 63.498 1.00 33.04 195 LYS B CA 1
ATOM 1542 C C . LYS B 1 55 ? 57.763 -2.587 62.565 1.00 40.00 195 LYS B C 1
ATOM 1543 O O . LYS B 1 55 ? 57.539 -3.776 62.343 1.00 43.36 195 LYS B O 1
ATOM 1549 N N . HIS B 1 56 ? 58.774 -1.924 62.017 1.00 40.90 196 HIS B N 1
ATOM 1550 C CA . HIS B 1 56 ? 59.738 -2.573 61.145 1.00 43.77 196 HIS B CA 1
ATOM 1551 C C . HIS B 1 56 ? 61.100 -2.548 61.828 1.00 41.16 196 HIS B C 1
ATOM 1552 O O . HIS B 1 56 ? 61.378 -1.640 62.612 1.00 41.00 196 HIS B O 1
ATOM 1559 N N . PRO B 1 57 ? 61.951 -3.549 61.543 1.00 48.67 197 PRO B N 1
ATOM 1560 C CA . PRO B 1 57 ? 63.286 -3.626 62.152 1.00 46.23 197 PRO B CA 1
ATOM 1561 C C . PRO B 1 57 ? 64.121 -2.373 61.900 1.00 45.51 197 PRO B C 1
ATOM 1562 O O . PRO B 1 57 ? 64.981 -2.036 62.714 1.00 47.84 197 PRO B O 1
ATOM 1566 N N . ASN B 1 58 ? 63.858 -1.687 60.792 1.00 45.17 198 ASN B N 1
ATOM 1567 C CA . ASN B 1 58 ? 64.542 -0.436 60.486 1.00 42.95 198 ASN B CA 1
ATOM 1568 C C . ASN B 1 58 ? 63.986 0.757 61.267 1.00 48.25 198 ASN B C 1
ATOM 1569 O O . ASN B 1 58 ? 64.173 1.909 60.877 1.00 50.03 198 ASN B O 1
ATOM 1574 N N . GLY B 1 59 ? 63.301 0.467 62.370 1.00 48.44 199 GLY B N 1
ATOM 1575 C CA . GLY B 1 59 ? 62.809 1.493 63.273 1.00 39.57 199 GLY B CA 1
ATOM 1576 C C . GLY B 1 59 ? 61.583 2.236 62.780 1.00 47.17 199 GLY B C 1
ATOM 1577 O O . GLY B 1 59 ? 61.056 3.107 63.474 1.00 48.65 199 GLY B O 1
ATOM 1578 N N . ASP B 1 60 ? 61.121 1.892 61.583 1.00 41.94 200 ASP B N 1
ATOM 1579 C CA . ASP B 1 60 ? 60.000 2.593 60.972 1.00 41.34 200 ASP B CA 1
ATOM 1580 C C . ASP B 1 60 ? 58.656 2.018 61.406 1.00 42.09 200 ASP B C 1
ATOM 1581 O O . ASP B 1 60 ? 58.561 0.856 61.803 1.00 38.54 200 ASP B O 1
ATOM 1586 N N . LYS B 1 61 ? 57.621 2.848 61.329 1.00 34.49 201 LYS B N 1
ATOM 1587 C CA . LYS B 1 61 ? 56.269 2.433 61.675 1.00 34.16 201 LYS B CA 1
ATOM 1588 C C . LYS B 1 61 ? 55.316 2.802 60.547 1.00 32.84 201 LYS B C 1
ATOM 1589 O O . LYS B 1 61 ? 55.489 3.829 59.891 1.00 38.41 201 LYS B O 1
ATOM 1595 N N . SER B 1 62 ? 54.313 1.962 60.321 1.00 26.36 202 SER B N 1
ATOM 1596 C CA . SER B 1 62 ? 53.273 2.268 59.346 1.00 31.77 202 SER B CA 1
ATOM 1597 C C . SER B 1 62 ? 51.899 1.945 59.919 1.00 24.91 202 SER B C 1
ATOM 1598 O O . SER B 1 62 ? 51.754 1.032 60.731 1.00 27.25 202 SER B O 1
ATOM 1601 N N . LEU B 1 63 ? 50.895 2.705 59.497 1.00 28.16 203 LEU B N 1
ATOM 1602 C CA . LEU B 1 63 ? 49.536 2.518 59.985 1.00 24.88 203 LEU B CA 1
ATOM 1603 C C . LEU B 1 63 ? 48.956 1.191 59.495 1.00 27.75 203 LEU B C 1
ATOM 1604 O O . LEU B 1 63 ? 48.961 0.907 58.297 1.00 29.11 203 LEU B O 1
ATOM 1609 N N . SER B 1 64 ? 48.472 0.375 60.426 1.00 25.13 204 SER B N 1
ATOM 1610 C CA . SER B 1 64 ? 47.851 -0.899 60.075 1.00 23.75 204 SER B CA 1
ATOM 1611 C C . SER B 1 64 ? 46.342 -0.869 60.305 1.00 26.24 204 SER B C 1
ATOM 1612 O O . SER B 1 64 ? 45.568 -1.200 59.411 1.00 24.73 204 SER B O 1
ATOM 1615 N N . THR B 1 65 ? 45.927 -0.471 61.502 1.00 24.49 205 THR B N 1
ATOM 1616 C CA . THR B 1 65 ? 44.510 -0.249 61.765 1.00 23.42 205 THR B CA 1
ATOM 1617 C C . THR B 1 65 ? 44.260 1.186 62.204 1.00 20.53 205 THR B C 1
ATOM 1618 O O . THR B 1 65 ? 44.752 1.624 63.243 1.00 20.07 205 THR B O 1
ATOM 1622 N N . LEU B 1 66 ? 43.497 1.920 61.404 1.00 24.07 206 LEU B N 1
ATOM 1623 C CA . LEU B 1 66 ? 43.085 3.256 61.791 1.00 17.63 206 LEU B CA 1
ATOM 1624 C C . LEU B 1 66 ? 41.841 3.147 62.650 1.00 22.24 206 LEU B C 1
ATOM 1625 O O . LEU B 1 66 ? 40.778 2.763 62.165 1.00 25.77 206 LEU B O 1
ATOM 1630 N N . HIS B 1 67 ? 41.975 3.461 63.934 1.00 17.04 207 HIS B N 1
ATOM 1631 C CA . HIS B 1 67 ? 40.805 3.523 64.793 1.00 19.09 207 HIS B CA 1
ATOM 1632 C C . HIS B 1 67 ? 40.055 4.813 64.514 1.00 17.00 207 HIS B C 1
ATOM 1633 O O . HIS B 1 67 ? 38.861 4.794 64.218 1.00 20.67 207 HIS B O 1
ATOM 1640 N N . ARG B 1 68 ? 40.764 5.934 64.599 1.00 17.29 208 ARG B N 1
ATOM 1641 C CA . ARG B 1 68 ? 40.135 7.236 64.418 1.00 12.45 208 ARG B CA 1
ATOM 1642 C C . ARG B 1 68 ? 41.130 8.365 64.162 1.00 11.14 208 ARG B C 1
ATOM 1643 O O . ARG B 1 68 ? 42.124 8.508 64.873 1.00 12.81 208 ARG B O 1
ATOM 1651 N N . LEU B 1 69 ? 40.849 9.161 63.137 1.00 14.71 209 LEU B N 1
ATOM 1652 C CA . LEU B 1 69 ? 41.507 10.447 62.958 1.00 10.68 209 LEU B CA 1
ATOM 1653 C C . LEU B 1 69 ? 40.458 11.531 63.165 1.00 15.33 209 LEU B C 1
ATOM 1654 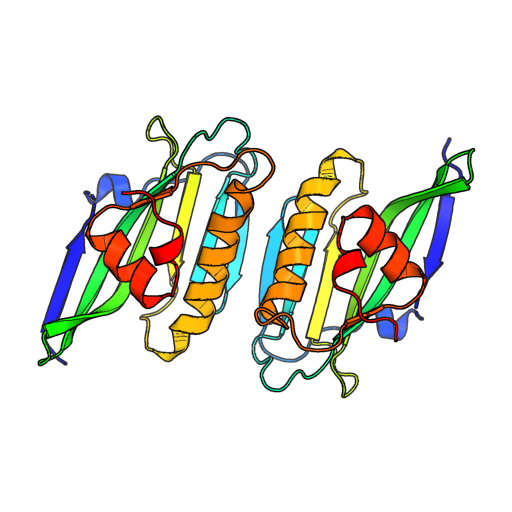O O . LEU B 1 69 ? 39.430 11.543 62.490 1.00 12.92 209 LEU B O 1
ATOM 1659 N N . ASN B 1 70 ? 40.716 12.430 64.108 1.00 12.84 210 ASN B N 1
ATOM 1660 C CA . ASN B 1 70 ? 39.845 13.573 64.333 1.00 14.08 210 ASN B CA 1
ATOM 1661 C C . ASN B 1 70 ? 40.553 14.879 64.020 1.00 17.26 210 ASN B C 1
ATOM 1662 O O . ASN B 1 70 ? 41.763 14.995 64.208 1.00 15.97 210 ASN B O 1
ATOM 1667 N N . ALA B 1 71 ? 39.791 15.852 63.532 1.00 12.77 211 ALA B N 1
ATOM 1668 C CA . ALA B 1 71 ? 40.297 17.202 63.330 1.00 15.60 211 ALA B CA 1
ATOM 1669 C C . ALA B 1 71 ? 39.396 18.185 64.071 1.00 15.04 211 ALA B C 1
ATOM 1670 O O . ALA B 1 71 ? 38.176 18.162 63.907 1.00 15.93 211 ALA B O 1
ATOM 1672 N N . TYR B 1 72 ? 39.997 19.042 64.890 1.00 16.88 212 TYR B N 1
ATOM 1673 C CA . TYR B 1 72 ? 39.236 19.969 65.722 1.00 16.38 212 TYR B CA 1
ATOM 1674 C C . TYR B 1 72 ? 39.518 21.418 65.359 1.00 16.24 212 TYR B C 1
ATOM 1675 O O . TYR B 1 72 ? 40.584 21.738 64.833 1.00 14.09 212 TYR B O 1
ATOM 1684 N N . ASP B 1 73 ? 38.562 22.294 65.656 1.00 16.35 213 ASP B N 1
ATOM 1685 C CA . ASP B 1 73 ? 38.750 23.725 65.455 1.00 17.68 213 ASP B CA 1
ATOM 1686 C C . ASP B 1 73 ? 39.550 24.326 66.606 1.00 19.36 213 ASP B C 1
ATOM 1687 O O . ASP B 1 73 ? 40.034 23.604 67.480 1.00 18.63 213 ASP B O 1
ATOM 1692 N N . GLN B 1 74 ? 39.667 25.650 66.608 1.00 17.16 214 GLN B N 1
ATOM 1693 C CA . GLN B 1 74 ? 40.457 26.360 67.608 1.00 16.26 214 GLN B CA 1
ATOM 1694 C C . GLN B 1 74 ? 39.944 26.151 69.032 1.00 18.79 214 GLN B C 1
ATOM 1695 O O . GLN B 1 74 ? 40.704 26.272 69.992 1.00 16.69 214 GLN B O 1
ATOM 1701 N N . ASN B 1 75 ? 38.658 25.842 69.168 1.00 17.95 215 ASN B N 1
ATOM 1702 C CA . ASN B 1 75 ? 38.049 25.692 70.487 1.00 17.13 215 ASN B CA 1
ATOM 1703 C C . ASN B 1 75 ? 37.759 24.241 70.869 1.00 20.57 215 ASN B C 1
ATOM 1704 O O . ASN B 1 75 ? 36.999 23.978 71.801 1.00 17.38 215 ASN B O 1
ATOM 1709 N N . GLY B 1 76 ? 38.365 23.304 70.146 1.00 18.70 216 GLY B N 1
ATOM 1710 C CA . GLY B 1 76 ? 38.252 21.894 70.477 1.00 14.20 216 GLY B CA 1
ATOM 1711 C C . GLY B 1 76 ? 36.972 21.234 69.999 1.00 15.57 216 GLY B C 1
ATOM 1712 O O . GLY B 1 76 ? 36.674 20.103 70.378 1.00 16.19 216 GLY B O 1
ATOM 1713 N N . GLY B 1 77 ? 36.209 21.938 69.170 1.00 17.21 217 GLY B N 1
ATOM 1714 C CA . GLY B 1 77 ? 35.019 21.362 68.569 1.00 15.35 217 GLY B CA 1
ATOM 1715 C C . GLY B 1 77 ? 35.388 20.448 67.415 1.00 19.07 217 GLY B C 1
ATOM 1716 O O . GLY B 1 77 ? 36.255 20.782 66.611 1.00 17.48 217 GLY B O 1
ATOM 1717 N N . LEU B 1 78 ? 34.736 19.292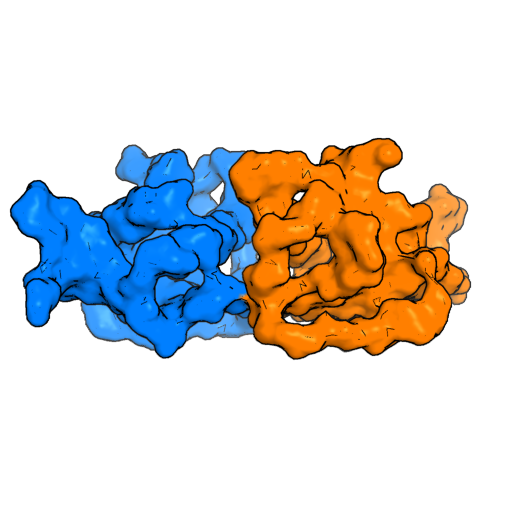 67.334 1.00 15.02 218 LEU B N 1
ATOM 1718 C CA . LEU B 1 78 ? 35.045 18.318 66.291 1.00 19.19 218 LEU B CA 1
ATOM 1719 C C . LEU B 1 78 ? 34.560 18.789 64.922 1.00 19.05 218 LEU B C 1
ATOM 1720 O O . 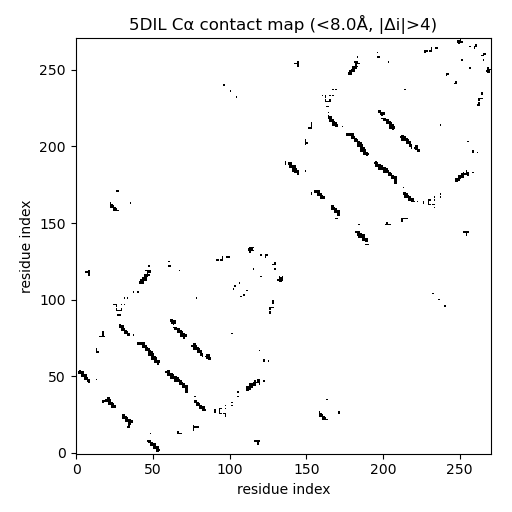LEU B 1 78 ? 33.373 19.055 64.729 1.00 18.05 218 LEU B O 1
ATOM 1725 N N . VAL B 1 79 ? 35.488 18.882 63.974 1.00 16.29 219 VAL B N 1
ATOM 1726 C CA . VAL B 1 79 ? 35.173 19.354 62.629 1.00 16.78 219 VAL B CA 1
ATOM 1727 C C . VAL B 1 79 ? 35.122 18.208 61.621 1.00 18.15 219 VAL B C 1
ATOM 1728 O O . VAL B 1 79 ? 34.249 18.176 60.749 1.00 12.62 219 VAL B O 1
ATOM 1732 N N . ALA B 1 80 ? 36.048 17.260 61.747 1.00 10.81 220 ALA B N 1
ATOM 1733 C CA . ALA B 1 80 ? 36.100 16.135 60.818 1.00 14.03 220 ALA B CA 1
ATOM 1734 C C . ALA B 1 80 ? 36.512 14.809 61.458 1.00 15.38 220 ALA B C 1
ATOM 1735 O O . ALA B 1 80 ? 37.272 14.772 62.426 1.00 14.29 220 ALA B O 1
ATOM 1737 N N . LYS B 1 81 ? 36.000 13.720 60.893 1.00 16.50 221 LYS B N 1
ATOM 1738 C CA . LYS B 1 81 ? 36.306 12.372 61.360 1.00 15.90 221 LYS B CA 1
ATOM 1739 C C . LYS B 1 81 ? 36.717 11.497 60.181 1.00 18.04 221 LYS B C 1
ATOM 1740 O O . LYS B 1 81 ? 36.075 11.522 59.134 1.00 12.05 221 LYS B O 1
ATOM 1746 N N . LEU B 1 82 ? 37.795 10.735 60.346 1.00 15.03 222 LEU B N 1
ATOM 1747 C CA . LEU B 1 82 ? 38.223 9.795 59.317 1.00 10.51 222 LEU B CA 1
ATOM 1748 C C . LEU B 1 82 ? 38.419 8.394 59.891 1.00 18.97 222 LEU B C 1
ATOM 1749 O O . LEU B 1 82 ? 39.088 8.214 60.911 1.00 15.23 222 LEU B O 1
ATOM 1754 N N . VAL B 1 83 ? 37.830 7.406 59.228 1.00 14.76 223 VAL B N 1
ATOM 1755 C CA . VAL B 1 83 ? 37.949 6.018 59.652 1.00 13.94 223 VAL B CA 1
ATOM 1756 C C . VAL B 1 83 ? 38.272 5.129 58.456 1.00 17.05 223 VAL B C 1
ATOM 1757 O O . VAL B 1 83 ? 38.354 5.605 57.323 1.00 17.78 223 VAL B O 1
ATOM 1761 N N . ALA B 1 84 ? 38.456 3.838 58.713 1.00 17.73 224 ALA B N 1
ATOM 1762 C CA . ALA B 1 84 ? 38.735 2.871 57.657 1.00 18.22 224 ALA B CA 1
ATOM 1763 C C . ALA B 1 84 ? 37.936 1.588 57.868 1.00 20.82 224 ALA B C 1
ATOM 1764 O O . ALA B 1 84 ? 37.670 1.192 59.003 1.00 24.54 224 ALA B O 1
ATOM 1766 N N . THR B 1 85 ? 37.560 0.939 56.771 1.00 20.06 225 THR B N 1
ATOM 1767 C CA . THR B 1 85 ? 36.716 -0.249 56.841 1.00 20.41 225 THR B CA 1
ATOM 1768 C C . THR B 1 85 ? 37.535 -1.526 56.988 1.00 23.07 225 THR B C 1
ATOM 1769 O O . THR B 1 85 ? 37.003 -2.577 57.345 1.00 28.76 225 THR B O 1
ATOM 1773 N N . ASP B 1 86 ? 38.828 -1.434 56.703 1.00 19.30 226 ASP B N 1
ATOM 1774 C CA . ASP B 1 86 ? 39.717 -2.587 56.784 1.00 22.94 226 ASP B CA 1
ATOM 1775 C C . ASP B 1 86 ? 41.101 -2.157 57.251 1.00 23.78 226 ASP B C 1
ATOM 1776 O O . ASP B 1 86 ? 41.391 -0.964 57.346 1.00 24.67 226 ASP B O 1
ATOM 1781 N N . ASP B 1 87 ? 41.960 -3.129 57.537 1.00 26.37 227 ASP B N 1
ATOM 1782 C CA . ASP B 1 87 ? 43.344 -2.820 57.869 1.00 23.41 227 ASP B CA 1
ATOM 1783 C C . ASP B 1 87 ? 44.046 -2.226 56.653 1.00 23.84 227 ASP B C 1
ATOM 1784 O O . ASP B 1 87 ? 43.704 -2.540 55.511 1.00 22.73 227 ASP B O 1
ATOM 1789 N N . LEU B 1 88 ? 45.023 -1.362 56.901 1.00 24.17 228 LEU B N 1
ATOM 1790 C CA . LEU B 1 88 ? 45.677 -0.623 55.828 1.00 24.69 228 LEU B CA 1
ATOM 1791 C C . LEU B 1 88 ? 47.028 -1.213 55.439 1.00 28.62 228 LEU B C 1
ATOM 1792 O O . LEU B 1 88 ? 47.759 -1.741 56.278 1.00 27.27 228 LEU B O 1
ATOM 1797 N N . THR B 1 89 ? 47.346 -1.122 54.153 1.00 27.77 229 THR B N 1
ATOM 1798 C CA . THR B 1 89 ? 48.642 -1.549 53.649 1.00 31.15 229 THR B CA 1
ATOM 1799 C C . THR B 1 89 ? 49.270 -0.406 52.866 1.00 28.70 229 THR B C 1
ATOM 1800 O O . THR B 1 89 ? 48.769 0.718 52.894 1.00 29.77 229 THR B O 1
ATOM 1804 N N . VAL B 1 90 ? 50.364 -0.695 52.167 1.00 29.89 230 VAL B N 1
ATOM 1805 C CA . VAL B 1 90 ? 51.036 0.308 51.348 1.00 33.79 230 VAL B CA 1
ATOM 1806 C C . VAL B 1 90 ? 50.155 0.702 50.162 1.00 29.32 230 VAL B C 1
ATOM 1807 O O . VAL B 1 90 ? 50.272 1.800 49.621 1.00 30.35 230 VAL B O 1
ATOM 1811 N N . GLU B 1 91 ? 49.258 -0.201 49.780 1.00 27.82 231 GLU B N 1
ATOM 1812 C CA . GLU B 1 91 ? 48.368 0.019 48.648 1.00 31.17 231 GLU B CA 1
ATOM 1813 C C . GLU B 1 91 ? 47.370 1.147 48.891 1.00 28.04 231 GLU B C 1
ATOM 1814 O O . GLU B 1 91 ? 46.844 1.733 47.946 1.00 33.89 231 GLU B O 1
ATOM 1820 N N . ASP B 1 92 ? 47.115 1.450 50.159 1.00 28.08 232 ASP B N 1
ATOM 1821 C CA . ASP B 1 92 ? 46.076 2.412 50.521 1.00 27.80 232 ASP B CA 1
ATOM 1822 C C . ASP B 1 92 ? 46.612 3.828 50.677 1.00 24.06 232 ASP B C 1
ATOM 1823 O O . ASP B 1 92 ? 45.873 4.739 51.045 1.00 21.02 232 ASP B O 1
ATOM 1828 N N . GLU B 1 93 ? 47.896 4.015 50.398 1.00 24.85 233 GLU B N 1
ATOM 1829 C CA . GLU B 1 93 ? 48.523 5.314 50.609 1.00 25.22 233 GLU B CA 1
ATOM 1830 C C . GLU B 1 93 ? 48.083 6.357 49.582 1.00 22.39 233 GLU B C 1
ATOM 1831 O O . GLU B 1 93 ? 48.017 7.546 49.889 1.00 19.68 233 GLU B O 1
ATOM 1837 N N . LYS B 1 94 ? 47.770 5.908 48.371 1.00 19.86 234 LYS B N 1
ATOM 1838 C CA . LYS B 1 94 ? 47.234 6.804 47.355 1.00 20.27 234 LYS B CA 1
ATOM 1839 C C . LYS B 1 94 ? 45.848 7.287 47.769 1.00 15.69 234 LYS B C 1
ATOM 1840 O O . LYS B 1 94 ? 45.541 8.477 47.673 1.00 20.67 234 LYS B O 1
ATOM 1846 N N . ASP B 1 95 ? 45.019 6.360 48.241 1.00 16.86 235 ASP B N 1
ATOM 1847 C CA . ASP B 1 95 ? 43.680 6.697 48.714 1.00 19.83 235 ASP B CA 1
ATOM 1848 C C . ASP B 1 95 ? 43.736 7.590 49.945 1.00 16.03 235 ASP B C 1
ATOM 1849 O O . ASP B 1 95 ? 42.982 8.556 50.053 1.00 19.51 235 ASP B O 1
ATOM 1854 N N . GLY B 1 96 ? 44.633 7.261 50.870 1.00 13.81 236 GLY B N 1
ATOM 1855 C CA . GLY B 1 96 ? 44.800 8.042 52.080 1.00 15.87 236 GLY B CA 1
ATOM 1856 C C . GLY B 1 96 ? 45.258 9.456 51.784 1.00 18.17 236 GLY B C 1
ATOM 1857 O O . GLY B 1 96 ? 44.787 10.411 52.401 1.00 17.72 236 GLY B O 1
ATOM 1858 N N . HIS B 1 97 ? 46.184 9.584 50.837 1.00 11.61 237 HIS B N 1
ATOM 1859 C CA . HIS B 1 97 ? 46.677 10.886 50.413 1.00 12.10 237 HIS B CA 1
ATOM 1860 C C . HIS B 1 97 ? 45.547 11.732 49.837 1.00 14.47 237 HIS B C 1
ATOM 1861 O O . HIS B 1 97 ? 45.443 12.925 50.119 1.00 14.41 237 HIS B O 1
ATOM 1868 N N . ARG B 1 98 ? 44.703 11.100 49.031 1.00 15.41 238 ARG B N 1
ATOM 1869 C CA . ARG B 1 98 ? 43.606 11.794 48.367 1.00 17.93 238 ARG B CA 1
ATOM 1870 C C . ARG B 1 98 ? 42.565 12.316 49.352 1.00 20.01 238 ARG B C 1
ATOM 1871 O O . ARG B 1 98 ? 42.180 13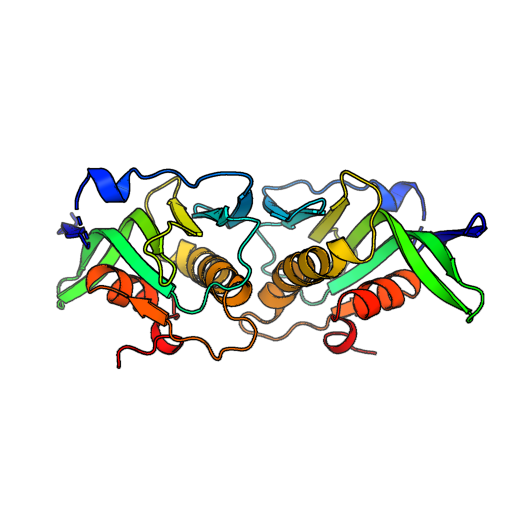.485 49.298 1.00 17.61 238 ARG B O 1
ATOM 1879 N N . ILE B 1 99 ? 42.115 11.451 50.255 1.00 20.00 239 ILE B N 1
ATOM 1880 C CA . ILE B 1 99 ? 41.035 11.810 51.166 1.00 15.52 239 ILE B CA 1
ATOM 1881 C C . ILE B 1 99 ? 41.470 12.865 52.188 1.00 19.25 239 ILE B C 1
ATOM 1882 O O . ILE B 1 99 ? 40.675 13.718 52.581 1.00 23.49 239 ILE B O 1
ATOM 1887 N N . LEU B 1 100 ? 42.737 12.820 52.595 1.00 15.93 240 LEU B N 1
ATOM 1888 C CA . LEU B 1 100 ? 43.284 13.825 53.499 1.00 14.02 240 LEU B CA 1
ATOM 1889 C C . LEU B 1 100 ? 43.444 15.147 52.765 1.00 18.57 240 LEU B C 1
ATOM 1890 O O . LEU B 1 100 ? 43.280 16.220 53.348 1.00 16.04 240 LEU B O 1
ATOM 1895 N N . ASN B 1 101 ? 43.766 15.060 51.478 1.00 19.98 241 ASN B N 1
ATOM 1896 C CA . ASN B 1 101 ? 43.898 16.242 50.638 1.00 18.79 241 ASN B CA 1
ATOM 1897 C C . ASN B 1 101 ? 42.573 16.991 50.538 1.00 19.65 241 ASN B C 1
ATOM 1898 O O . ASN B 1 101 ? 42.539 18.220 50.606 1.00 16.71 241 ASN B O 1
ATOM 1903 N N . SER B 1 102 ? 41.487 16.240 50.384 1.00 20.61 242 SER B N 1
ATOM 1904 C CA . SER B 1 102 ? 40.152 16.819 50.341 1.00 18.23 242 SER B CA 1
ATOM 1905 C C . SER B 1 102 ? 39.825 17.476 51.677 1.00 16.72 242 SER B C 1
ATOM 1906 O O . SER B 1 102 ? 39.243 18.560 51.722 1.00 16.58 242 SER B O 1
ATOM 1909 N N . LEU B 1 103 ? 40.211 16.811 52.761 1.00 18.12 243 LEU B N 1
ATOM 1910 C CA . LEU B 1 103 ? 40.012 17.336 54.104 1.00 18.33 243 LEU B CA 1
ATOM 1911 C C . LEU B 1 103 ? 40.700 18.683 54.290 1.00 16.54 243 LEU B C 1
ATOM 1912 O O . LEU B 1 103 ? 40.080 19.652 54.726 1.00 21.82 243 LEU B O 1
ATOM 1917 N N . PHE B 1 104 ? 41.977 18.744 53.937 1.00 17.35 244 PHE B N 1
ATOM 1918 C CA . PHE B 1 104 ? 42.801 19.913 54.236 1.00 20.12 244 PHE B CA 1
ATOM 1919 C C . PHE B 1 104 ? 42.630 21.093 53.277 1.00 18.03 244 PHE B C 1
ATOM 1920 O O . PHE B 1 104 ? 42.666 22.248 53.700 1.00 14.90 244 PHE B O 1
ATOM 1928 N N . GLU B 1 105 ? 42.445 20.806 51.993 1.00 17.69 245 GLU B N 1
ATOM 1929 C CA . GLU B 1 105 ? 42.445 21.858 50.978 1.00 23.57 245 GLU B CA 1
ATOM 1930 C C . GLU B 1 105 ? 41.327 22.885 51.172 1.00 22.86 245 GLU B C 1
ATOM 1931 O O . GLU B 1 105 ? 41.500 24.067 50.870 1.00 24.02 245 GLU B O 1
ATOM 1937 N N . ARG B 1 106 ? 40.188 22.436 51.693 1.00 20.86 246 ARG B N 1
ATOM 1938 C CA . ARG B 1 106 ? 39.037 23.316 51.881 1.00 20.50 246 ARG B CA 1
ATOM 1939 C C . ARG B 1 106 ? 39.297 24.412 52.916 1.00 24.64 246 ARG B C 1
ATOM 1940 O O . ARG B 1 106 ? 38.520 25.360 53.034 1.00 25.40 246 ARG B O 1
ATOM 1948 N N . PHE B 1 107 ? 40.387 24.280 53.666 1.00 24.27 247 PHE B N 1
ATOM 1949 C CA . PHE B 1 107 ? 40.729 25.263 54.689 1.00 26.39 247 PHE B CA 1
ATOM 1950 C C . PHE B 1 107 ? 41.740 26.289 54.182 1.00 24.61 247 PHE B C 1
ATOM 1951 O O . PHE B 1 107 ? 42.189 27.157 54.930 1.00 25.57 247 PHE B O 1
ATOM 1959 N N . ASP B 1 108 ? 42.085 26.185 52.903 1.00 24.82 248 ASP B N 1
ATOM 1960 C CA . ASP B 1 108 ? 42.870 27.214 52.231 1.00 31.06 248 ASP B CA 1
ATOM 1961 C C . ASP B 1 108 ? 41.948 28.093 51.392 1.00 36.78 248 ASP B C 1
ATOM 1962 O O . ASP B 1 108 ? 42.408 28.915 50.600 1.00 42.23 248 ASP B O 1
ATOM 1967 N N . GLU B 1 109 ? 40.643 27.909 51.568 1.00 30.49 249 GLU B N 1
ATOM 1968 C CA . GLU B 1 109 ? 39.655 28.700 50.843 1.00 35.86 249 GLU B CA 1
ATOM 1969 C C . GLU B 1 109 ? 39.534 30.092 51.451 1.00 42.27 249 GLU B C 1
ATOM 1970 O O . GLU B 1 109 ? 39.070 30.254 52.581 1.00 34.52 249 GLU B O 1
ATOM 1976 N N . GLY B 1 110 ? 39.966 31.093 50.692 1.00 37.01 250 GLY B N 1
ATOM 1977 C CA . GLY B 1 110 ? 40.023 32.456 51.184 1.00 41.83 250 GLY B CA 1
ATOM 1978 C C . GLY B 1 110 ? 41.249 32.655 52.053 1.00 40.81 250 GLY B C 1
ATOM 1979 O O . GLY B 1 110 ? 42.379 32.657 51.562 1.00 41.42 250 GLY B O 1
ATOM 1980 N N . HIS B 1 111 ? 41.021 32.819 53.351 1.00 37.28 251 HIS B N 1
ATOM 1981 C CA A HIS B 1 111 ? 42.114 32.988 54.299 0.72 36.26 251 HIS B CA 1
ATOM 1982 C CA B HIS B 1 111 ? 42.105 32.988 54.310 0.28 36.26 251 HIS B CA 1
ATOM 1983 C C . HIS B 1 111 ? 42.717 31.633 54.642 1.00 35.14 251 HIS B C 1
ATOM 1984 O O . HIS B 1 111 ? 41.999 30.659 54.865 1.00 31.44 251 HIS B O 1
ATOM 1997 N N . SER B 1 112 ? 44.042 31.569 54.675 1.00 36.01 252 SER B N 1
ATOM 1998 C CA . SER B 1 112 ? 44.720 30.316 54.976 1.00 33.79 252 SER B CA 1
ATOM 1999 C C . SER B 1 112 ? 44.723 30.063 56.480 1.00 37.46 252 SER B C 1
ATOM 2000 O O . SER B 1 112 ? 45.174 30.900 57.262 1.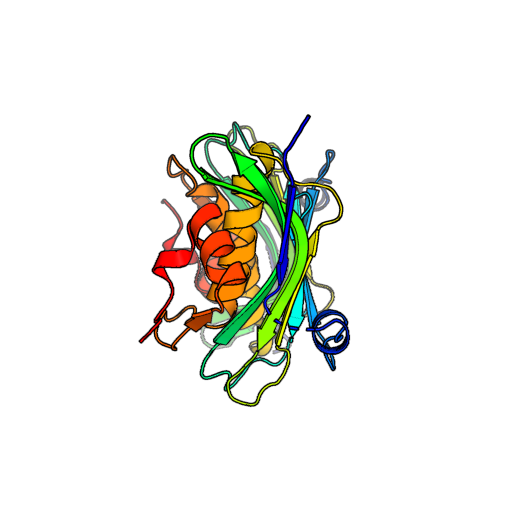00 38.45 252 SER B O 1
ATOM 2003 N N . LYS B 1 113 ? 44.208 28.904 56.874 1.00 33.04 253 LYS B N 1
ATOM 2004 C CA . LYS B 1 113 ? 44.084 28.554 58.282 1.00 28.77 253 LYS B CA 1
ATOM 2005 C C . LYS B 1 113 ? 45.145 27.536 58.679 1.00 24.04 253 LYS B C 1
ATOM 2006 O O . LYS B 1 113 ? 45.350 26.542 57.982 1.00 24.73 253 LYS B O 1
ATOM 2012 N N . PRO B 1 114 ? 45.834 27.789 59.802 1.00 23.15 254 PRO B N 1
ATOM 2013 C CA . PRO B 1 114 ? 46.914 26.911 60.266 1.00 19.26 254 PRO B CA 1
ATOM 2014 C C . PRO B 1 114 ? 46.425 25.500 60.554 1.00 18.34 254 PRO B C 1
ATOM 2015 O O . PRO B 1 114 ? 45.384 25.314 61.187 1.00 17.90 254 PRO B O 1
ATOM 2019 N N . ILE B 1 115 ? 47.174 24.512 60.078 1.00 20.76 255 ILE B N 1
ATOM 2020 C CA . ILE B 1 115 ? 46.886 23.120 60.388 1.00 16.69 255 ILE B CA 1
ATOM 2021 C C . ILE B 1 115 ? 48.012 22.564 61.247 1.00 13.82 255 ILE B C 1
ATOM 2022 O O . ILE B 1 115 ? 49.180 22.658 60.887 1.00 16.20 255 ILE B O 1
ATOM 2027 N N . ARG B 1 116 ? 47.657 22.003 62.396 1.00 14.82 256 ARG B N 1
ATOM 2028 C CA . ARG B 1 116 ? 48.647 21.413 63.281 1.00 19.69 256 ARG B CA 1
ATOM 2029 C C . ARG B 1 116 ? 48.224 20.000 63.646 1.00 16.46 256 ARG B C 1
ATOM 2030 O O . ARG B 1 116 ? 47.050 19.656 63.547 1.00 12.82 256 ARG B O 1
ATOM 2038 N N . ALA B 1 117 ? 49.184 19.177 64.049 1.00 14.44 257 ALA B N 1
ATOM 2039 C CA . ALA B 1 117 ? 48.891 17.781 64.350 1.00 14.56 257 ALA B CA 1
ATOM 2040 C C . ALA B 1 117 ? 49.638 17.315 65.586 1.00 14.08 257 ALA B C 1
ATOM 2041 O O . ALA B 1 117 ? 50.733 17.797 65.875 1.00 13.08 257 ALA B O 1
ATOM 2043 N N . ALA B 1 118 ? 49.036 16.387 66.321 1.00 15.68 258 ALA B N 1
ATOM 2044 C CA . ALA B 1 118 ? 49.699 15.786 67.468 1.00 16.59 258 ALA B CA 1
ATOM 2045 C C . ALA B 1 118 ? 50.664 14.719 66.978 1.00 12.96 258 ALA B C 1
ATOM 2046 O O . ALA B 1 118 ? 50.694 14.402 65.789 1.00 13.48 258 ALA B O 1
ATOM 2048 N N . GLU B 1 119 ? 51.440 14.163 67.903 1.00 15.68 259 GLU B N 1
ATOM 2049 C CA . GLU B 1 119 ? 52.555 13.279 67.567 1.00 13.35 259 GLU B CA 1
ATOM 2050 C C . GLU B 1 119 ? 52.196 12.090 66.671 1.00 14.43 259 GLU B C 1
ATOM 2051 O O . GLU B 1 119 ? 52.860 11.848 65.661 1.00 14.68 259 GLU B O 1
ATOM 2057 N N . THR B 1 120 ? 51.160 11.344 67.037 1.00 13.14 260 THR B N 1
ATOM 2058 C CA . THR B 1 120 ? 50.773 10.183 66.246 1.00 13.86 260 THR B CA 1
ATOM 2059 C C . THR B 1 120 ? 50.272 10.629 64.878 1.00 15.06 260 THR B C 1
ATOM 2060 O O . THR B 1 120 ? 50.543 9.980 63.866 1.00 10.82 260 THR B O 1
ATOM 2064 N N . ALA B 1 121 ? 49.559 11.752 64.857 1.00 15.01 261 ALA B N 1
ATOM 2065 C CA . ALA B 1 121 ? 49.013 12.303 63.623 1.00 13.71 261 ALA B CA 1
ATOM 2066 C C . ALA B 1 121 ? 50.107 12.759 62.665 1.00 13.05 261 ALA B C 1
ATOM 2067 O O . ALA B 1 121 ? 49.969 12.628 61.451 1.00 12.40 261 ALA B O 1
ATOM 2069 N N . VAL B 1 122 ? 51.189 13.297 63.221 1.00 15.65 262 VAL B N 1
ATOM 2070 C CA . VAL B 1 122 ? 52.345 13.704 62.426 1.00 14.43 262 VAL B CA 1
ATOM 2071 C C . VAL B 1 122 ? 52.843 12.558 61.545 1.00 20.24 262 VAL B C 1
ATOM 2072 O O . VAL B 1 122 ? 53.034 12.724 60.339 1.00 15.72 262 VAL B O 1
ATOM 2076 N N . GLY B 1 123 ? 53.040 11.394 62.159 1.00 20.12 263 GLY B N 1
ATOM 2077 C CA . GLY B 1 123 ? 53.554 10.230 61.460 1.00 16.95 263 GLY B CA 1
ATOM 2078 C C . GLY B 1 123 ? 52.621 9.716 60.382 1.00 21.00 263 GLY B C 1
ATOM 2079 O O . GLY B 1 123 ? 53.071 9.304 59.311 1.00 22.08 263 GLY B O 1
ATOM 2080 N N . VAL B 1 124 ? 51.321 9.735 60.660 1.00 17.36 264 VAL B N 1
ATOM 2081 C CA . VAL B 1 124 ? 50.331 9.297 59.683 1.00 15.13 264 VAL B CA 1
ATOM 2082 C C . VAL B 1 124 ? 50.286 10.241 58.484 1.00 15.98 264 VAL B C 1
ATOM 2083 O O . VAL B 1 124 ? 50.257 9.800 57.336 1.00 14.83 264 VAL B O 1
ATOM 2087 N N . LEU B 1 125 ? 50.301 11.540 58.764 1.00 13.46 265 LEU B N 1
ATOM 2088 C CA . LEU B 1 125 ? 50.269 12.559 57.720 1.00 13.75 265 LEU B CA 1
ATOM 2089 C C . LEU B 1 125 ? 51.515 12.509 56.836 1.00 19.65 265 LEU B C 1
ATOM 2090 O O . LEU B 1 125 ? 51.451 12.780 55.634 1.00 20.28 265 LEU B O 1
ATOM 2095 N N . SER B 1 126 ? 52.647 12.159 57.436 1.00 18.88 266 SER B N 1
ATOM 2096 C CA . SER B 1 126 ? 53.895 12.034 56.692 1.00 17.43 266 SER B CA 1
ATOM 2097 C C . SER B 1 126 ? 53.840 10.824 55.770 1.00 17.46 266 SER B C 1
ATOM 2098 O O . SER B 1 126 ? 54.319 10.868 54.638 1.00 15.64 266 SER B O 1
ATOM 2101 N N . GLN B 1 127 ? 53.247 9.745 56.269 1.00 15.56 267 GLN B N 1
ATOM 2102 C CA . GLN B 1 127 ? 53.107 8.515 55.501 1.00 17.50 267 GLN B CA 1
ATOM 2103 C C . GLN B 1 127 ? 52.207 8.721 54.282 1.00 20.54 267 GLN B C 1
ATOM 2104 O O . GLN B 1 127 ? 52.357 8.040 53.265 1.00 25.24 267 GLN B O 1
ATOM 2110 N N . PHE B 1 128 ? 51.277 9.666 54.385 1.00 15.48 268 PHE B N 1
ATOM 2111 C CA . PHE B 1 128 ? 50.338 9.930 53.300 1.00 15.74 268 PHE B CA 1
ATOM 2112 C C . PHE B 1 128 ? 50.619 11.247 52.577 1.00 16.97 268 PHE B C 1
ATOM 2113 O O . PHE B 1 128 ? 49.736 11.805 51.925 1.00 14.38 268 PHE B O 1
ATOM 2121 N N . GLY B 1 129 ? 51.849 11.738 52.706 1.00 16.97 269 GLY B N 1
ATOM 2122 C CA . GLY B 1 129 ? 52.296 12.918 51.985 1.00 16.59 269 GLY B CA 1
ATOM 2123 C C . GLY B 1 129 ? 51.565 14.212 52.299 1.00 22.92 269 GLY B C 1
ATOM 2124 O O . GLY B 1 129 ? 51.271 15.004 51.400 1.00 21.04 269 GLY B O 1
ATOM 2125 N N . GLN B 1 130 ? 51.277 14.440 53.576 1.00 20.56 270 GLN B N 1
ATOM 2126 C CA . GLN B 1 130 ? 50.537 15.632 53.978 1.00 20.68 270 GLN B CA 1
ATOM 2127 C C . GLN B 1 130 ? 51.261 16.460 55.037 1.00 16.05 270 GLN B C 1
ATOM 2128 O O . GLN B 1 130 ? 50.764 17.506 55.451 1.00 18.82 270 GLN B O 1
ATOM 2134 N N . GLU B 1 131 ? 52.429 15.997 55.477 1.00 18.32 271 GLU B N 1
ATOM 2135 C CA . GLU B 1 131 ? 53.159 16.685 56.544 1.00 20.44 271 GLU B CA 1
ATOM 2136 C C . GLU B 1 131 ? 53.537 18.116 56.166 1.00 19.24 271 GLU B C 1
ATOM 2137 O O . GLU B 1 131 ? 53.662 18.984 57.031 1.00 17.31 271 GLU B O 1
ATOM 2143 N N . HIS B 1 132 ? 53.696 18.361 54.869 1.00 17.81 272 HIS B N 1
ATOM 2144 C CA . HIS B 1 132 ? 54.079 19.682 54.379 1.00 21.73 272 HIS B CA 1
ATOM 2145 C C . HIS B 1 132 ? 53.039 20.757 54.689 1.00 18.93 272 HIS B C 1
ATOM 2146 O O . HIS B 1 132 ? 53.347 21.949 54.670 1.00 22.71 272 HIS B O 1
ATOM 2153 N N . ARG B 1 133 ? 51.814 20.333 54.982 1.00 16.27 273 ARG B N 1
ATOM 2154 C CA . ARG B 1 133 ? 50.729 21.266 55.270 1.00 18.53 273 ARG B CA 1
ATOM 2155 C C . ARG B 1 133 ? 50.796 21.823 56.691 1.00 20.35 273 ARG B C 1
ATOM 2156 O O . ARG B 1 133 ? 50.221 22.871 56.982 1.00 22.70 273 ARG B O 1
ATOM 2164 N N . LEU B 1 134 ? 51.507 21.119 57.566 1.00 17.71 274 LEU B N 1
ATOM 2165 C CA . LEU B 1 134 ? 51.506 21.430 58.992 1.00 19.93 274 LEU B CA 1
ATOM 2166 C C . LEU B 1 134 ? 52.309 22.672 59.363 1.00 28.01 274 LEU B C 1
ATOM 2167 O O . LEU B 1 134 ? 53.344 22.961 58.766 1.00 22.20 274 LEU B O 1
ATOM 2172 N N . SER B 1 135 ? 51.809 23.401 60.357 1.00 22.66 275 SER B N 1
ATOM 2173 C CA . SER B 1 135 ? 52.573 24.448 61.016 1.00 22.65 275 SER B CA 1
ATOM 2174 C C . SER B 1 135 ? 53.189 23.844 62.274 1.00 29.06 275 SER B C 1
ATOM 2175 O O . SER B 1 135 ? 52.618 22.926 62.862 1.00 28.01 275 SER B O 1
ATOM 2178 N N . PRO B 1 136 ? 54.361 24.347 62.689 1.00 35.27 276 PRO B N 1
ATOM 2179 C CA . PRO B 1 136 ? 55.024 23.824 63.889 1.00 41.91 276 PRO B CA 1
ATOM 2180 C C . PRO B 1 136 ? 54.190 24.027 65.151 1.00 29.67 276 PRO B C 1
ATOM 2181 O O . PRO B 1 136 ? 53.392 24.964 65.198 1.00 32.21 276 PRO B O 1
#

Radius of gyration: 20.09 Å; Cα contacts (8 Å, |Δi|>4): 547; chains: 2; bounding box: 54×51×53 Å

B-factor: mean 24.02, std 9.56, range [8.93, 72.98]

Organism: NCBI:txid741218